Protein AF-A0A4R5YCQ0-F1 (afdb_monomer_lite)

Sequence (315 aa):
MIYREFEQLIPVLEEGGYHHRLVGESLRVQCPAHDGGDTSCSFMEYPDTKSDDDETILEPVCFSRHCEPAVIWAAIRQIARPKNPRRSTKAYDPKKAASGSGGYAGFDKASMKWERAAVYYFRTYDGKEFAPKVRLEPVDRKTGERVPGVRKMFVWDVKAADWPSRIPPLYRGHYLAGEIDYRPKALNLSDANFLVYLVEGEKDADRLASLDVYAVSPHTGSGSDLSAADVELLKKYVSDRGRVVIVPDLDAVGFEAALRWKASLEAAGVPVEMRASATGEEGSDVSDHLDAGFSLDDLIEVSDSVSPVPSPVSL

InterPro domains:
  IPR034154 Archaeal primase DnaG/twinkle-like, TOPRIM domain [cd01029] (196-260)

Secondary structure (DSSP, 8-state):
----SHHHHHHHHHHTT--EEEETTEEEEE-GGGTT-S-EEEEEEEE-TT-SS--EEEEEEETTT---HHHHHHHHHHHTSPPPTT-------HHHHTT-----TT--GGGEEEEEEEEEEEE-TTS-EEEEEEEEEEEETTT-PBPTTPPPEEEE-S-GGG--SS----EE---SSSS--SS-TT--TT-TTEEEEEES-HHHHHHHHTTT-EEEE-TTGGGSPPPHHHHHHHHHHHTTTEEEEEE--SSHHHHHHHHHHHHHHHHTT--EEEEE-TT--TT--HHHHHHTT--GGGPEE--SS--SSPPP---

Radius of gyration: 23.18 Å; chains: 1; bounding box: 55×69×47 Å

pLDDT: mean 74.82, std 18.83, range [28.19, 95.81]

Organism: Kocuria rosea (NCBI:txid1275)

Structure (mmCIF, N/CA/C/O backbone):
data_AF-A0A4R5YCQ0-F1
#
_entry.id   AF-A0A4R5YCQ0-F1
#
loop_
_atom_site.group_PDB
_atom_site.id
_atom_site.type_symbol
_atom_site.label_atom_id
_atom_site.label_alt_id
_atom_site.label_comp_id
_atom_site.label_asym_id
_atom_site.label_entity_id
_atom_site.label_seq_id
_atom_site.pdbx_PDB_ins_code
_atom_site.Cartn_x
_atom_site.Cartn_y
_atom_site.Cartn_z
_atom_site.occupancy
_atom_site.B_iso_or_equiv
_atom_site.auth_seq_id
_atom_site.auth_comp_id
_atom_site.auth_asym_id
_atom_site.auth_atom_id
_atom_site.pdbx_PDB_model_num
ATOM 1 N N . MET A 1 1 ? 14.367 22.354 8.231 1.00 53.94 1 MET A N 1
ATOM 2 C CA . MET A 1 1 ? 15.550 23.136 7.825 1.00 53.94 1 MET A CA 1
ATOM 3 C C . MET A 1 1 ? 15.128 24.037 6.675 1.00 53.94 1 MET A C 1
ATOM 5 O O . MET A 1 1 ? 14.473 23.537 5.761 1.00 53.94 1 MET A O 1
ATOM 9 N N . ILE A 1 2 ? 15.377 25.341 6.795 1.00 62.19 2 ILE A N 1
ATOM 10 C CA . ILE A 1 2 ? 15.104 26.353 5.766 1.00 62.19 2 ILE A CA 1
ATOM 11 C C . ILE A 1 2 ? 16.475 26.786 5.254 1.00 62.19 2 ILE A C 1
ATOM 13 O O . ILE A 1 2 ? 17.324 27.135 6.069 1.00 62.19 2 ILE A O 1
ATOM 17 N N . TYR A 1 3 ? 16.697 26.689 3.947 1.00 74.06 3 TYR A N 1
ATOM 18 C CA . TYR A 1 3 ? 17.926 27.149 3.304 1.00 74.06 3 TYR A CA 1
ATOM 19 C C . TYR A 1 3 ? 17.675 28.566 2.804 1.00 74.06 3 TYR A C 1
ATOM 21 O O . TYR A 1 3 ? 16.678 28.790 2.115 1.00 74.06 3 TYR A O 1
ATOM 29 N N . ARG A 1 4 ? 18.534 29.507 3.191 1.00 74.31 4 ARG A N 1
ATOM 30 C CA . ARG A 1 4 ? 18.351 30.936 2.886 1.00 74.31 4 ARG A CA 1
ATOM 31 C C . ARG A 1 4 ? 19.400 31.494 1.927 1.00 74.31 4 ARG A C 1
ATOM 33 O O . ARG A 1 4 ? 19.146 32.510 1.305 1.00 74.31 4 ARG A O 1
ATOM 40 N N . GLU A 1 5 ? 20.514 30.787 1.763 1.00 82.94 5 GLU A N 1
ATOM 41 C CA . GLU A 1 5 ? 21.638 31.175 0.903 1.00 82.94 5 GLU A CA 1
ATOM 42 C C . GLU A 1 5 ? 22.073 29.983 0.040 1.00 82.94 5 GLU A C 1
ATOM 44 O O . GLU A 1 5 ? 21.922 28.818 0.444 1.00 82.94 5 GLU A O 1
ATOM 49 N N . PHE A 1 6 ? 22.618 30.244 -1.153 1.00 84.44 6 PHE A N 1
ATOM 50 C CA . PHE A 1 6 ? 23.069 29.178 -2.055 1.00 84.44 6 PHE A CA 1
ATOM 51 C C . PHE A 1 6 ? 24.174 28.321 -1.424 1.00 84.44 6 PHE A C 1
ATOM 53 O O . PHE A 1 6 ? 24.184 27.105 -1.609 1.00 84.44 6 PHE A O 1
ATOM 60 N N . GLU A 1 7 ? 25.043 28.921 -0.615 1.00 84.38 7 GLU A N 1
ATOM 61 C CA . GLU A 1 7 ? 26.143 28.286 0.114 1.00 84.38 7 GLU A CA 1
ATOM 62 C C . GLU A 1 7 ? 25.658 27.185 1.065 1.00 84.38 7 GLU A C 1
ATOM 64 O O . GLU A 1 7 ? 26.368 26.209 1.304 1.00 84.38 7 GLU A O 1
ATOM 69 N N . GLN A 1 8 ? 24.434 27.308 1.582 1.00 85.12 8 GLN A N 1
ATOM 70 C CA . GLN A 1 8 ? 23.820 26.305 2.454 1.00 85.12 8 GLN A CA 1
ATOM 71 C C . GLN A 1 8 ? 23.194 25.159 1.650 1.00 85.12 8 GLN A C 1
ATOM 73 O O . GLN A 1 8 ? 23.113 24.027 2.129 1.00 85.12 8 GLN A O 1
ATOM 78 N N . LEU A 1 9 ? 22.722 25.454 0.436 1.00 86.56 9 LEU A N 1
ATOM 79 C CA . LEU A 1 9 ? 21.997 24.516 -0.416 1.00 86.56 9 LEU A CA 1
ATOM 80 C C . LEU A 1 9 ? 22.932 23.676 -1.300 1.00 86.56 9 LEU A C 1
ATOM 82 O O . LEU A 1 9 ? 22.681 22.488 -1.500 1.00 86.56 9 LEU A O 1
ATOM 86 N N . ILE A 1 10 ? 24.013 24.269 -1.812 1.00 89.81 10 ILE A N 1
ATOM 87 C CA . ILE A 1 10 ? 24.969 23.614 -2.717 1.00 89.81 10 ILE A CA 1
ATOM 88 C C . ILE A 1 10 ? 25.528 22.306 -2.129 1.00 89.81 10 ILE A C 1
ATOM 90 O O . ILE A 1 10 ? 25.411 21.289 -2.814 1.00 89.81 10 ILE A O 1
ATOM 94 N N . PRO A 1 11 ? 26.022 22.250 -0.873 1.00 89.19 11 PRO A N 1
ATOM 95 C CA . PRO A 1 11 ? 26.570 21.012 -0.313 1.00 89.19 11 PRO A CA 1
ATOM 96 C C . PRO A 1 11 ? 25.544 19.874 -0.253 1.00 89.19 11 PRO A C 1
ATOM 98 O O . PRO A 1 11 ? 25.880 18.713 -0.476 1.00 89.19 11 PRO A O 1
ATOM 101 N N . VAL A 1 12 ? 24.273 20.205 -0.001 1.00 87.56 12 VAL A N 1
ATOM 102 C CA . VAL A 1 12 ? 23.178 19.226 0.021 1.00 87.56 12 VAL A CA 1
ATOM 103 C C . VAL A 1 12 ? 22.922 18.690 -1.384 1.00 87.56 12 VAL A C 1
ATOM 105 O O . VAL A 1 12 ? 22.798 17.483 -1.572 1.00 87.56 12 VAL A O 1
ATOM 108 N N . LEU A 1 13 ? 22.871 19.566 -2.389 1.00 86.38 13 LEU A N 1
ATOM 109 C CA . LEU A 1 13 ? 22.683 19.161 -3.784 1.00 86.38 13 LEU A CA 1
ATOM 110 C C . LEU A 1 13 ? 23.846 18.290 -4.283 1.00 86.38 13 LEU A C 1
ATOM 112 O O . LEU A 1 13 ? 23.608 17.277 -4.942 1.00 86.38 13 LEU A O 1
ATOM 116 N N . GLU A 1 14 ? 25.083 18.638 -3.923 1.00 88.75 14 GLU A N 1
ATOM 117 C CA . GLU A 1 14 ? 26.280 17.850 -4.231 1.00 88.75 14 GLU A CA 1
ATOM 118 C C . GLU A 1 14 ? 26.249 16.468 -3.566 1.00 88.75 14 GLU A C 1
ATOM 120 O O . GLU A 1 14 ? 26.507 15.465 -4.233 1.00 88.75 14 GLU A O 1
ATOM 125 N N . GLU A 1 15 ? 25.860 16.379 -2.289 1.00 84.31 15 GLU A N 1
ATOM 126 C CA . GLU A 1 15 ? 25.690 15.099 -1.584 1.00 84.31 15 GLU A CA 1
ATOM 127 C C . GLU A 1 15 ? 24.603 14.216 -2.229 1.00 84.31 15 GLU A C 1
ATOM 129 O O . GLU A 1 15 ? 24.687 12.979 -2.216 1.00 84.31 15 GLU A O 1
ATOM 134 N N . GLY A 1 16 ? 23.581 14.848 -2.808 1.00 81.69 16 GLY A N 1
ATOM 135 C CA . GLY A 1 16 ? 22.533 14.188 -3.581 1.00 81.69 16 GLY A CA 1
ATOM 136 C C . GLY A 1 16 ? 22.947 13.781 -4.995 1.00 81.69 16 GLY A C 1
ATOM 137 O O . GLY A 1 16 ? 22.184 13.082 -5.654 1.00 81.69 16 GLY A O 1
ATOM 138 N N . GLY A 1 17 ? 24.131 14.188 -5.463 1.00 85.25 17 GLY A N 1
ATOM 139 C CA . GLY A 1 17 ? 24.611 13.917 -6.820 1.00 85.25 17 GLY A CA 1
ATOM 140 C C . GLY A 1 17 ? 23.967 14.788 -7.904 1.00 85.25 17 GLY A C 1
ATOM 141 O O . GLY A 1 17 ? 24.016 14.423 -9.076 1.00 85.25 17 GLY A O 1
ATOM 142 N N . TYR A 1 18 ? 23.366 15.923 -7.537 1.00 84.19 18 TYR A N 1
ATOM 143 C CA . TYR A 1 18 ? 22.692 16.818 -8.476 1.00 84.19 18 TYR A CA 1
ATOM 144 C C . TYR A 1 18 ? 23.675 17.790 -9.122 1.00 84.19 18 TYR A C 1
ATOM 146 O O . TYR A 1 18 ? 24.411 18.516 -8.445 1.00 84.19 18 TYR A O 1
ATOM 154 N N . HIS A 1 19 ? 23.644 17.866 -10.453 1.00 84.44 19 HIS A N 1
ATOM 155 C CA . HIS A 1 19 ? 24.411 18.876 -11.170 1.00 84.44 19 HIS A CA 1
ATOM 156 C C . HIS A 1 19 ? 23.798 20.257 -10.961 1.00 84.44 19 HIS A C 1
ATOM 158 O O . HIS A 1 19 ? 22.619 20.474 -11.255 1.00 84.44 19 HIS A O 1
ATOM 164 N N . HIS A 1 20 ? 24.624 21.199 -10.513 1.00 89.81 20 HIS A N 1
ATOM 165 C CA . HIS A 1 20 ? 24.251 22.591 -10.324 1.00 89.81 20 HIS A CA 1
ATOM 166 C C . HIS A 1 20 ? 25.234 23.530 -11.033 1.00 89.81 20 HIS A C 1
ATOM 168 O O . HIS A 1 20 ? 26.367 23.167 -11.353 1.00 89.81 20 HIS A O 1
ATOM 174 N N . ARG A 1 21 ? 24.782 24.751 -11.310 1.00 89.94 21 ARG A N 1
ATOM 175 C CA . ARG A 1 21 ? 25.584 25.827 -11.885 1.00 89.94 21 ARG A CA 1
ATOM 176 C C . ARG A 1 21 ? 25.002 27.174 -11.476 1.00 89.94 21 ARG A C 1
ATOM 178 O O . ARG A 1 21 ? 23.823 27.430 -11.708 1.00 89.94 21 ARG A O 1
ATOM 185 N N . LEU A 1 22 ? 25.842 28.060 -10.955 1.00 87.38 22 LEU A N 1
ATOM 186 C CA . LEU A 1 22 ? 25.477 29.464 -10.772 1.00 87.38 22 LEU A CA 1
ATOM 187 C C . LEU A 1 22 ? 25.435 30.172 -12.133 1.00 87.38 22 LEU A C 1
ATOM 189 O O . LEU A 1 22 ? 26.377 30.087 -12.929 1.00 87.38 22 LEU A O 1
ATOM 193 N N . VAL A 1 23 ? 24.317 30.836 -12.421 1.00 82.56 23 VAL A N 1
ATOM 194 C CA . VAL A 1 23 ? 24.093 31.621 -13.639 1.00 82.56 23 VAL A CA 1
ATOM 195 C C . VAL A 1 23 ? 23.477 32.957 -13.230 1.00 82.56 23 VAL A C 1
ATOM 197 O O . VAL A 1 23 ? 22.282 33.033 -12.946 1.00 82.56 23 VAL A O 1
ATOM 200 N N . GLY A 1 24 ? 24.298 34.010 -13.204 1.00 83.94 24 GLY A N 1
ATOM 201 C CA . GLY A 1 24 ? 23.893 35.305 -12.650 1.00 83.94 24 GLY A CA 1
ATOM 202 C C . GLY A 1 24 ? 23.561 35.181 -11.161 1.00 83.94 24 GLY A C 1
ATOM 203 O O . GLY A 1 24 ? 24.303 34.537 -10.428 1.00 83.94 24 GLY A O 1
ATOM 204 N N . GLU A 1 25 ? 22.421 35.734 -10.753 1.00 81.75 25 GLU A N 1
ATOM 205 C CA . GLU A 1 25 ? 21.885 35.698 -9.377 1.00 81.75 25 GLU A CA 1
ATOM 206 C C . GLU A 1 25 ? 21.018 34.452 -9.108 1.00 81.75 25 GLU A C 1
ATOM 208 O O . GLU A 1 25 ? 20.158 34.438 -8.233 1.00 81.75 25 GLU A O 1
ATOM 213 N N . SER A 1 26 ? 21.185 33.397 -9.910 1.00 81.94 26 SER A N 1
ATOM 214 C CA . SER A 1 26 ? 20.352 32.200 -9.826 1.00 81.94 26 SER A CA 1
ATOM 215 C C . SER A 1 26 ? 21.184 30.923 -9.808 1.00 81.94 26 SER A C 1
ATOM 217 O O . SER A 1 26 ? 22.156 30.777 -10.558 1.00 81.94 26 SER A O 1
ATOM 219 N N . LEU A 1 27 ? 20.779 29.966 -8.976 1.00 89.38 27 LEU A N 1
ATOM 220 C CA . LEU A 1 27 ? 21.374 28.635 -8.927 1.00 89.38 27 LEU A CA 1
ATOM 221 C C . LEU A 1 27 ? 20.540 27.679 -9.779 1.00 89.38 27 LEU A C 1
ATOM 223 O O . LEU A 1 27 ? 19.451 27.259 -9.388 1.00 89.38 27 LEU A O 1
ATOM 227 N N . ARG A 1 28 ? 21.061 27.313 -10.951 1.00 89.44 28 ARG A N 1
ATOM 228 C CA . ARG A 1 28 ? 20.451 26.313 -11.834 1.00 89.44 28 ARG A CA 1
ATOM 229 C C . ARG A 1 28 ? 20.839 24.927 -11.354 1.00 89.44 28 ARG A C 1
ATOM 231 O O . ARG A 1 28 ? 22.018 24.667 -11.145 1.00 89.44 28 ARG A O 1
ATOM 238 N N . VAL A 1 29 ? 19.877 24.024 -11.244 1.00 88.00 29 VAL A N 1
ATOM 239 C CA . VAL A 1 29 ? 20.111 22.634 -10.845 1.00 88.00 29 VAL A CA 1
ATOM 240 C C . VAL A 1 29 ? 19.170 21.698 -11.594 1.00 88.00 29 VAL A C 1
ATOM 242 O O . VAL A 1 29 ? 18.096 22.103 -12.047 1.00 88.00 29 VAL A O 1
ATOM 245 N N . GLN A 1 30 ? 19.551 20.432 -11.730 1.00 87.94 30 GLN A N 1
ATOM 246 C CA . GLN A 1 30 ? 18.587 19.389 -12.072 1.00 87.94 30 GLN A CA 1
ATOM 247 C C . GLN A 1 30 ? 17.530 19.310 -10.971 1.00 87.94 30 GLN A C 1
ATOM 249 O O . GLN A 1 30 ? 17.871 19.239 -9.793 1.00 87.94 30 GLN A O 1
ATOM 254 N N . CYS A 1 31 ? 16.248 19.385 -11.320 1.00 84.69 31 CYS A N 1
ATOM 255 C CA . CYS A 1 31 ? 15.234 19.556 -10.289 1.00 84.69 31 CYS A CA 1
ATOM 256 C C . CYS A 1 31 ? 15.131 18.294 -9.395 1.00 84.69 31 CYS A C 1
ATOM 258 O O . CYS A 1 31 ? 14.894 17.194 -9.906 1.00 84.69 31 CYS A O 1
ATOM 260 N N . PRO A 1 32 ? 15.310 18.436 -8.061 1.00 86.75 32 PRO A N 1
ATOM 261 C CA . PRO A 1 32 ? 15.318 17.297 -7.137 1.00 86.75 32 PRO A CA 1
ATOM 262 C C . PRO A 1 32 ? 13.999 16.533 -7.025 1.00 86.75 32 PRO A C 1
ATOM 264 O O . PRO A 1 32 ? 13.990 15.391 -6.590 1.00 86.75 32 PRO A O 1
ATOM 267 N N . ALA A 1 33 ? 12.881 17.134 -7.440 1.00 81.56 33 ALA A N 1
ATOM 268 C CA . ALA A 1 33 ? 11.553 16.524 -7.353 1.00 81.56 33 ALA A CA 1
ATOM 269 C C . ALA A 1 33 ? 11.327 15.341 -8.319 1.00 81.56 33 ALA A C 1
ATOM 271 O O . ALA A 1 33 ? 10.263 14.729 -8.297 1.00 81.56 33 ALA A O 1
ATOM 272 N N . HIS A 1 34 ? 12.279 15.046 -9.202 1.00 77.69 34 HIS A N 1
ATOM 273 C CA . HIS A 1 34 ? 12.184 13.957 -10.178 1.00 77.69 34 HIS A CA 1
ATOM 274 C C . HIS A 1 34 ? 13.576 13.377 -10.469 1.00 77.69 34 HIS A C 1
ATOM 276 O O . HIS A 1 34 ? 14.003 13.275 -11.622 1.00 77.69 34 HIS A O 1
ATOM 282 N N . ASP A 1 35 ? 14.297 13.070 -9.386 1.00 65.81 35 ASP A N 1
ATOM 283 C CA . ASP A 1 35 ? 15.542 12.289 -9.351 1.00 65.81 35 ASP A CA 1
ATOM 284 C C . ASP A 1 35 ? 16.683 12.805 -10.245 1.00 65.81 35 ASP A C 1
ATOM 286 O O . ASP A 1 35 ? 17.578 12.056 -10.631 1.00 65.81 35 ASP A O 1
ATOM 290 N N . GLY A 1 36 ? 16.668 14.094 -10.598 1.00 60.88 36 GLY A N 1
ATOM 291 C CA . GLY A 1 36 ? 17.791 14.732 -11.285 1.00 60.88 36 GLY A CA 1
ATOM 292 C C . GLY A 1 36 ? 17.946 14.369 -12.768 1.00 60.88 36 GLY A C 1
ATOM 293 O O . GLY A 1 36 ? 19.052 14.447 -13.292 1.00 60.88 36 GLY A O 1
ATOM 294 N N . GLY A 1 37 ? 16.868 13.980 -13.463 1.00 64.56 37 GLY A N 1
ATOM 295 C CA . GLY A 1 37 ? 16.881 13.746 -14.920 1.00 64.56 37 GLY A CA 1
ATOM 296 C C . GLY A 1 37 ? 17.152 15.004 -15.779 1.00 64.56 37 GLY A C 1
ATOM 297 O O . GLY A 1 37 ? 17.679 16.005 -15.299 1.00 64.56 37 GLY A O 1
ATOM 298 N N . ASP A 1 38 ? 16.727 15.012 -17.052 1.00 58.38 38 ASP A N 1
ATOM 299 C CA . ASP A 1 38 ? 16.966 16.099 -18.047 1.00 58.38 38 ASP A CA 1
ATOM 300 C C . ASP A 1 38 ? 16.190 17.409 -17.785 1.00 58.38 38 ASP A C 1
ATOM 302 O O . ASP A 1 38 ? 15.802 18.155 -18.683 1.00 58.38 38 ASP A O 1
ATOM 306 N N . THR A 1 39 ? 15.869 17.677 -16.532 1.00 69.88 39 THR A N 1
ATOM 307 C CA . THR A 1 39 ? 14.786 18.564 -16.126 1.00 69.88 39 THR A CA 1
ATOM 308 C C . THR A 1 39 ? 15.339 19.600 -15.162 1.00 69.88 39 THR A C 1
ATOM 310 O O . THR A 1 39 ? 16.017 19.268 -14.193 1.00 69.88 39 THR A O 1
ATOM 313 N N . SER A 1 40 ? 15.100 20.877 -15.458 1.00 82.12 40 SER A N 1
ATOM 314 C CA . SER A 1 40 ? 15.811 21.994 -14.829 1.00 82.12 40 SER A CA 1
ATOM 315 C C . SER A 1 40 ? 14.943 22.750 -13.824 1.00 82.12 40 SER A C 1
ATOM 317 O O . SER A 1 40 ? 13.766 23.032 -14.066 1.00 82.12 40 SER A O 1
ATOM 319 N N . CYS A 1 41 ? 15.552 23.097 -12.695 1.00 86.44 41 CYS A N 1
ATOM 320 C CA . CYS A 1 41 ? 15.052 24.040 -11.702 1.00 86.44 41 CYS A CA 1
ATOM 321 C C . CYS A 1 41 ? 16.061 25.173 -11.539 1.00 86.44 41 CYS A C 1
ATOM 323 O O . CYS A 1 41 ? 17.259 24.997 -11.763 1.00 86.44 41 CYS A O 1
ATOM 325 N N . SER A 1 42 ? 15.572 26.343 -11.152 1.00 88.81 42 SER A N 1
ATOM 326 C CA . SER A 1 42 ? 16.411 27.429 -10.668 1.00 88.81 42 SER A CA 1
ATOM 327 C C . SER A 1 42 ? 15.968 27.827 -9.277 1.00 88.81 42 SER A C 1
ATOM 329 O O . SER A 1 42 ? 14.772 27.906 -9.026 1.00 88.81 42 SER A O 1
ATOM 331 N N . PHE A 1 43 ? 16.925 28.104 -8.407 1.00 88.25 43 PHE A N 1
ATOM 332 C CA . PHE A 1 43 ? 16.691 28.798 -7.151 1.00 88.25 43 PHE A CA 1
ATOM 333 C C . PHE A 1 43 ? 17.037 30.265 -7.364 1.00 88.25 43 PHE A C 1
ATOM 335 O O . PHE A 1 43 ? 18.056 30.571 -7.993 1.00 88.25 43 PHE A O 1
ATOM 342 N N . MET A 1 44 ? 16.168 31.148 -6.893 1.00 83.88 44 MET A N 1
ATOM 343 C CA . MET A 1 44 ? 16.375 32.593 -6.905 1.00 83.88 44 MET A CA 1
ATOM 344 C C . MET A 1 44 ? 16.126 33.134 -5.504 1.00 83.88 44 MET A C 1
ATOM 346 O O . MET A 1 44 ? 15.281 32.609 -4.777 1.00 83.88 44 MET A O 1
ATOM 350 N N . GLU A 1 45 ? 16.885 34.157 -5.139 1.00 82.44 45 GLU A N 1
ATOM 351 C CA . GLU A 1 45 ? 16.692 34.895 -3.899 1.00 82.44 45 GLU A CA 1
ATOM 352 C C . GLU A 1 45 ? 15.566 35.911 -4.090 1.00 82.44 45 GLU A C 1
ATOM 354 O O . GLU A 1 45 ? 15.561 36.684 -5.049 1.00 82.44 45 GLU A O 1
ATOM 359 N N . TYR A 1 46 ? 14.599 35.895 -3.180 1.00 75.88 46 TYR A N 1
ATOM 360 C CA . TYR A 1 46 ? 13.505 36.855 -3.132 1.00 75.88 46 TYR A CA 1
ATOM 361 C C . TYR A 1 46 ? 13.447 37.502 -1.754 1.00 75.88 46 TYR A C 1
ATOM 363 O O . TYR A 1 46 ? 13.670 36.807 -0.762 1.00 75.88 46 TYR A O 1
ATOM 371 N N . PRO A 1 47 ? 13.113 38.799 -1.662 1.00 72.62 47 PRO A N 1
ATOM 372 C CA . PRO A 1 47 ? 12.829 39.413 -0.376 1.00 72.62 47 PRO A CA 1
ATOM 373 C C . PRO A 1 47 ? 11.629 38.712 0.264 1.00 72.62 47 PRO A C 1
ATOM 375 O O . PRO A 1 47 ? 10.584 38.522 -0.372 1.00 72.62 47 PRO A O 1
ATOM 378 N N . ASP A 1 48 ? 11.781 38.309 1.519 1.00 74.81 48 ASP A N 1
ATOM 379 C CA . ASP A 1 48 ? 10.733 37.680 2.304 1.00 74.81 48 ASP A CA 1
ATOM 380 C C . ASP A 1 48 ? 9.707 38.737 2.704 1.00 74.81 48 ASP A C 1
ATOM 382 O O . ASP A 1 48 ? 9.760 39.364 3.753 1.00 74.81 48 ASP A O 1
ATOM 386 N N . THR A 1 49 ? 8.722 38.934 1.833 1.00 69.62 49 THR A N 1
ATOM 387 C CA . THR A 1 49 ? 7.618 39.885 2.051 1.00 69.62 49 THR A CA 1
ATOM 388 C C . THR A 1 49 ? 6.744 39.575 3.276 1.00 69.62 49 THR A C 1
ATOM 390 O O . THR A 1 49 ? 5.778 40.298 3.529 1.00 69.62 49 THR A O 1
ATOM 393 N N . LYS A 1 50 ? 7.023 38.483 4.002 1.00 66.31 50 LYS A N 1
ATOM 394 C CA . LYS A 1 50 ? 6.293 38.056 5.200 1.00 66.31 50 LYS A CA 1
ATOM 395 C C . LYS A 1 50 ? 7.094 38.228 6.490 1.00 66.31 50 LYS A C 1
ATOM 397 O O . LYS A 1 50 ? 6.505 38.017 7.552 1.00 66.31 50 LYS A O 1
ATOM 402 N N . SER A 1 51 ? 8.375 38.591 6.425 1.00 66.88 51 SER A N 1
ATOM 403 C CA . SER A 1 51 ? 9.152 38.996 7.597 1.00 66.88 51 SER A CA 1
ATOM 404 C C . SER A 1 51 ? 9.255 40.519 7.673 1.00 66.88 51 SER A C 1
ATOM 406 O O . SER A 1 51 ? 9.360 41.198 6.656 1.00 66.88 51 SER A O 1
ATOM 408 N N . ASP A 1 52 ? 9.213 41.056 8.894 1.00 61.72 52 ASP A N 1
ATOM 409 C CA . ASP A 1 52 ? 9.449 42.488 9.152 1.00 61.72 52 ASP A CA 1
ATOM 410 C C . ASP A 1 52 ? 10.942 42.855 9.058 1.00 61.72 52 ASP A C 1
ATOM 412 O O . ASP A 1 52 ? 11.304 44.028 8.971 1.00 61.72 52 ASP A O 1
ATOM 416 N N . ASP A 1 53 ? 11.802 41.841 9.066 1.00 58.38 53 ASP A N 1
ATOM 417 C CA . ASP A 1 53 ? 13.231 41.941 8.816 1.00 58.38 53 ASP A CA 1
ATOM 418 C C . ASP A 1 53 ? 13.455 41.755 7.303 1.00 58.38 53 ASP A C 1
ATOM 420 O O . ASP A 1 53 ? 12.829 40.867 6.724 1.00 58.38 53 ASP A O 1
ATOM 424 N N . ASP A 1 54 ? 14.305 42.573 6.662 1.00 59.72 54 ASP A N 1
ATOM 425 C CA . ASP A 1 54 ? 14.681 42.520 5.227 1.00 59.72 54 ASP A CA 1
ATOM 426 C C . ASP A 1 54 ? 15.429 41.206 4.858 1.00 59.72 54 ASP A C 1
ATOM 428 O O . ASP A 1 54 ? 16.522 41.210 4.288 1.00 59.72 54 ASP A O 1
ATOM 432 N N . GLU A 1 55 ? 14.883 40.051 5.236 1.00 71.88 55 GLU A N 1
ATOM 433 C CA . GLU A 1 55 ? 15.440 38.732 4.984 1.00 71.88 55 GLU A CA 1
ATOM 434 C C . GLU A 1 55 ? 15.160 38.294 3.546 1.00 71.88 55 GLU A C 1
ATOM 436 O O . GLU A 1 55 ? 14.120 38.587 2.960 1.00 71.88 55 GLU A O 1
ATOM 441 N N . THR A 1 56 ? 16.085 37.530 2.977 1.00 71.12 56 THR A N 1
ATOM 442 C CA . THR A 1 56 ? 15.916 36.850 1.693 1.00 71.12 56 THR A CA 1
ATOM 443 C C . THR A 1 56 ? 15.527 35.387 1.909 1.00 71.12 56 THR A C 1
ATOM 445 O O . THR A 1 56 ? 16.008 34.700 2.819 1.00 71.12 56 THR A O 1
ATOM 448 N N . ILE A 1 57 ? 14.644 34.886 1.046 1.00 78.94 57 ILE A N 1
ATOM 449 C CA . ILE A 1 57 ? 14.296 33.470 0.929 1.00 78.94 57 ILE A CA 1
ATOM 450 C C . ILE A 1 57 ? 14.706 32.941 -0.437 1.00 78.94 57 ILE A C 1
ATOM 452 O O . ILE A 1 57 ? 14.623 33.631 -1.451 1.00 78.94 57 ILE A O 1
ATOM 456 N N . LEU A 1 58 ? 15.104 31.673 -0.467 1.00 84.69 58 LEU A N 1
ATOM 457 C CA . LEU A 1 58 ? 15.294 30.950 -1.712 1.00 84.69 58 LEU A CA 1
ATOM 458 C C . LEU A 1 58 ? 13.962 30.364 -2.174 1.00 84.69 58 LEU A C 1
ATOM 460 O O . LEU A 1 58 ? 13.338 29.580 -1.456 1.00 84.69 58 LEU A O 1
ATOM 464 N N . GLU A 1 59 ? 13.553 30.676 -3.401 1.00 82.88 59 GLU A N 1
ATOM 465 C CA . GLU A 1 59 ? 12.414 30.020 -4.043 1.00 82.88 59 GLU A CA 1
ATOM 466 C C . GLU A 1 59 ? 12.858 29.191 -5.254 1.00 82.88 59 GLU A C 1
ATOM 468 O O . GLU A 1 59 ? 13.504 29.713 -6.171 1.00 82.88 59 GLU A O 1
ATOM 473 N N . PRO A 1 60 ? 12.518 27.888 -5.287 1.00 89.62 60 PRO A N 1
ATOM 474 C CA . PRO A 1 60 ? 12.729 27.057 -6.454 1.00 89.62 60 PRO A CA 1
ATOM 475 C C . PRO A 1 60 ? 11.630 27.247 -7.495 1.00 89.62 60 PRO A C 1
ATOM 477 O O . PRO A 1 60 ? 10.439 27.180 -7.195 1.00 89.62 60 PRO A O 1
ATOM 480 N N . VAL A 1 61 ? 12.042 27.339 -8.754 1.00 85.94 61 VAL A N 1
ATOM 481 C CA . VAL A 1 61 ? 11.163 27.344 -9.923 1.00 85.94 61 VAL A CA 1
ATOM 482 C C . VAL A 1 61 ? 11.568 26.203 -10.847 1.00 85.94 61 VAL A C 1
ATOM 484 O O . VAL A 1 61 ? 12.670 26.194 -11.399 1.00 85.94 61 VAL A O 1
ATOM 487 N N . CYS A 1 62 ? 10.671 25.234 -11.039 1.00 87.06 62 CYS A N 1
ATOM 488 C CA . CYS A 1 62 ? 10.858 24.152 -12.004 1.00 87.06 62 CYS A CA 1
ATOM 489 C C . CYS A 1 62 ? 10.354 24.575 -13.390 1.00 87.06 62 CYS A C 1
ATOM 491 O O . CYS A 1 62 ? 9.166 24.838 -13.579 1.00 87.06 62 CYS A O 1
ATOM 493 N N . PHE A 1 63 ? 11.252 24.589 -14.377 1.00 80.62 63 PHE A N 1
ATOM 494 C CA . PHE A 1 63 ? 10.940 25.000 -15.753 1.00 80.62 63 PHE A CA 1
ATOM 495 C C . PHE A 1 63 ? 10.489 23.845 -16.642 1.00 80.62 63 PHE A C 1
ATOM 497 O O . PHE A 1 63 ? 10.006 24.073 -17.746 1.00 80.62 63 PHE A O 1
ATOM 504 N N . SER A 1 64 ? 10.678 22.603 -16.195 1.00 74.00 64 SER A N 1
ATOM 505 C CA . SER A 1 64 ? 10.401 21.430 -17.024 1.00 74.00 64 SER A CA 1
ATOM 506 C C . SER A 1 64 ? 9.030 20.822 -16.771 1.00 74.00 64 SER A C 1
ATOM 508 O O . SER A 1 64 ? 8.346 20.445 -17.715 1.00 74.00 64 SER A O 1
ATOM 510 N N . ARG A 1 65 ? 8.640 20.684 -15.501 1.00 69.88 65 ARG A N 1
ATOM 511 C CA . ARG A 1 65 ? 7.389 20.016 -15.107 1.00 69.88 65 ARG A CA 1
ATOM 512 C C . ARG A 1 65 ? 6.521 20.854 -14.173 1.00 69.88 65 ARG A C 1
ATOM 514 O O . ARG A 1 65 ? 5.543 20.338 -13.652 1.00 69.88 65 ARG A O 1
ATOM 521 N N . HIS A 1 66 ? 6.885 22.123 -13.964 1.00 79.31 66 HIS A N 1
ATOM 522 C CA . HIS A 1 66 ? 6.157 23.064 -13.108 1.00 79.31 66 HIS A CA 1
ATOM 523 C C . HIS A 1 66 ? 5.859 22.508 -11.707 1.00 79.31 66 HIS A C 1
ATOM 525 O O . HIS A 1 66 ? 4.780 22.721 -11.162 1.00 79.31 66 HIS A O 1
ATOM 531 N N . CYS A 1 67 ? 6.811 21.767 -11.132 1.00 78.06 67 CYS A N 1
ATOM 532 C CA . CYS A 1 67 ? 6.689 21.254 -9.773 1.00 78.06 67 CYS A CA 1
ATOM 533 C C . CYS A 1 67 ? 6.449 22.404 -8.793 1.00 78.06 67 CYS A C 1
ATOM 535 O O . CYS A 1 67 ? 7.126 23.432 -8.865 1.00 78.06 67 CYS A O 1
ATOM 537 N N . GLU A 1 68 ? 5.522 22.201 -7.859 1.00 82.56 68 GLU A N 1
ATOM 538 C CA . GLU A 1 68 ? 5.282 23.170 -6.798 1.00 82.56 68 GLU A CA 1
ATOM 539 C C . GLU A 1 68 ? 6.539 23.334 -5.924 1.00 82.56 68 GLU A C 1
ATOM 541 O O . GLU A 1 68 ? 7.197 22.332 -5.606 1.00 82.56 68 GLU A O 1
ATOM 546 N N . PRO A 1 69 ? 6.860 24.560 -5.468 1.00 82.12 69 PRO A N 1
ATOM 547 C CA . PRO A 1 69 ? 8.041 24.811 -4.644 1.00 82.12 69 PRO A CA 1
ATOM 548 C C . PRO A 1 69 ? 8.135 23.914 -3.402 1.00 82.12 69 PRO A C 1
ATOM 550 O O . PRO A 1 69 ? 9.219 23.464 -3.030 1.00 82.12 69 PRO A O 1
ATOM 553 N N . ALA A 1 70 ? 6.991 23.588 -2.791 1.00 79.75 70 ALA A N 1
ATOM 554 C CA . ALA A 1 70 ? 6.915 22.708 -1.627 1.00 79.75 70 ALA A CA 1
ATOM 555 C C . ALA A 1 70 ? 7.437 21.288 -1.913 1.00 79.75 70 ALA A C 1
ATOM 557 O O . ALA A 1 70 ? 8.126 20.708 -1.073 1.00 79.75 70 ALA A O 1
ATOM 558 N N . VAL A 1 71 ? 7.163 20.749 -3.105 1.00 77.94 71 VAL A N 1
ATOM 559 C CA . VAL A 1 71 ? 7.614 19.412 -3.529 1.00 77.94 71 VAL A CA 1
ATOM 560 C C . VAL A 1 71 ? 9.127 19.403 -3.748 1.00 77.94 71 VAL A C 1
ATOM 562 O O . VAL A 1 71 ? 9.819 18.484 -3.312 1.00 77.94 71 VAL A O 1
ATOM 565 N N . ILE A 1 72 ? 9.661 20.465 -4.355 1.00 84.25 72 ILE A N 1
ATOM 566 C CA . ILE A 1 72 ? 11.102 20.621 -4.591 1.00 84.25 72 ILE A CA 1
ATOM 567 C C . ILE A 1 72 ? 11.855 20.706 -3.256 1.00 84.25 72 ILE A C 1
ATOM 569 O O . ILE A 1 72 ? 12.865 20.027 -3.059 1.00 84.25 72 ILE A O 1
ATOM 573 N N . TRP A 1 73 ? 11.327 21.474 -2.300 1.00 88.81 73 TRP A N 1
ATOM 574 C CA . TRP A 1 73 ? 11.894 21.557 -0.956 1.00 88.81 73 TRP A CA 1
ATOM 575 C C . TRP A 1 73 ? 11.790 20.249 -0.170 1.00 88.81 73 TRP A C 1
ATOM 577 O O . TRP A 1 73 ? 12.706 19.922 0.588 1.00 88.81 73 TRP A O 1
ATOM 587 N N . ALA A 1 74 ? 10.708 19.486 -0.338 1.00 81.69 74 ALA A N 1
ATOM 588 C CA . ALA A 1 74 ? 10.572 18.172 0.283 1.00 81.69 74 ALA A CA 1
ATOM 589 C C . ALA A 1 74 ? 11.662 17.206 -0.207 1.00 81.69 74 ALA A C 1
ATOM 591 O O . ALA A 1 74 ? 12.304 16.556 0.619 1.00 81.69 74 ALA A O 1
ATOM 592 N N . ALA A 1 75 ? 11.940 17.188 -1.514 1.00 83.06 75 ALA A N 1
ATOM 593 C CA . ALA A 1 75 ? 13.009 16.378 -2.093 1.00 83.06 75 ALA A CA 1
ATOM 594 C C . ALA A 1 75 ? 14.398 16.775 -1.559 1.00 83.06 75 ALA A C 1
ATOM 596 O O . ALA A 1 75 ? 15.162 15.917 -1.125 1.00 83.06 75 ALA A O 1
ATOM 597 N N . ILE A 1 76 ? 14.702 18.076 -1.468 1.00 87.12 76 ILE A N 1
ATOM 598 C CA . ILE A 1 76 ? 15.974 18.553 -0.887 1.00 87.12 76 ILE A CA 1
ATOM 599 C C . ILE A 1 76 ? 16.147 18.088 0.562 1.00 87.12 76 ILE A C 1
ATOM 601 O O . ILE A 1 76 ? 17.225 17.646 0.961 1.00 87.12 76 ILE A O 1
ATOM 605 N N . ARG A 1 77 ? 15.078 18.132 1.363 1.00 87.81 77 ARG A N 1
ATOM 606 C CA . ARG A 1 77 ? 15.126 17.674 2.761 1.00 87.81 77 ARG A CA 1
ATOM 607 C C . ARG A 1 77 ? 15.390 16.177 2.882 1.00 87.81 77 ARG A C 1
ATOM 609 O O . ARG A 1 77 ? 15.975 15.764 3.878 1.00 87.81 77 ARG A O 1
ATOM 616 N N . GLN A 1 78 ? 14.963 15.372 1.910 1.00 81.88 78 GLN A N 1
ATOM 617 C CA . GLN A 1 78 ? 15.279 13.944 1.891 1.00 81.88 78 GLN A CA 1
ATOM 618 C C . GLN A 1 78 ? 16.769 13.700 1.635 1.00 81.88 78 GLN A C 1
ATOM 620 O O . GLN A 1 78 ? 17.333 12.791 2.238 1.00 81.88 78 GLN A O 1
ATOM 625 N N . ILE A 1 79 ? 17.417 14.538 0.819 1.00 83.69 79 ILE A N 1
ATOM 626 C CA . ILE A 1 79 ? 18.863 14.462 0.572 1.00 83.69 79 ILE A CA 1
ATOM 627 C C . ILE A 1 79 ? 19.651 14.783 1.847 1.00 83.69 79 ILE A C 1
ATOM 629 O O . ILE A 1 79 ? 20.568 14.049 2.197 1.00 83.69 79 ILE A O 1
ATOM 633 N N . ALA A 1 80 ? 19.247 15.830 2.574 1.00 78.88 80 ALA A N 1
ATOM 634 C CA . ALA A 1 80 ? 19.919 16.293 3.792 1.00 78.88 80 ALA A CA 1
ATOM 635 C C . ALA A 1 80 ? 19.723 15.386 5.025 1.00 78.88 80 ALA A C 1
ATOM 637 O O . ALA A 1 80 ? 20.221 15.700 6.110 1.00 78.88 80 ALA A O 1
ATOM 638 N N . ARG A 1 81 ? 18.958 14.289 4.917 1.00 73.69 81 ARG A N 1
ATOM 639 C CA . ARG A 1 81 ? 18.769 13.356 6.036 1.00 73.69 81 ARG A CA 1
ATOM 640 C C . ARG A 1 81 ? 20.045 12.531 6.251 1.00 73.69 81 ARG A C 1
ATOM 642 O O . ARG A 1 81 ? 20.541 11.939 5.294 1.00 73.69 81 ARG A O 1
ATOM 649 N N . PRO A 1 82 ? 20.549 12.414 7.496 1.00 50.16 82 PRO A N 1
ATOM 650 C CA . PRO A 1 82 ? 21.757 11.649 7.779 1.00 50.16 82 PRO A CA 1
ATOM 651 C C . PRO A 1 82 ? 21.579 10.191 7.344 1.00 50.16 82 PRO A C 1
ATOM 653 O O . PRO A 1 82 ? 20.713 9.471 7.846 1.00 50.16 82 PRO A O 1
ATOM 656 N N . LYS A 1 83 ? 22.404 9.757 6.387 1.00 48.00 83 LYS A N 1
ATOM 657 C CA . LYS A 1 83 ? 22.407 8.379 5.889 1.00 48.00 83 LYS A CA 1
ATOM 658 C C . LYS A 1 83 ? 22.950 7.464 6.991 1.00 48.00 83 LYS A C 1
ATOM 660 O O . LYS A 1 83 ? 24.080 7.619 7.445 1.00 48.00 83 LYS A O 1
ATOM 665 N N . ASN A 1 84 ? 22.135 6.508 7.433 1.00 36.25 84 ASN A N 1
ATOM 666 C CA . ASN A 1 84 ? 22.508 5.500 8.428 1.00 36.25 84 ASN A CA 1
ATOM 667 C C . ASN A 1 84 ? 23.774 4.738 7.949 1.00 36.25 84 ASN A C 1
ATOM 669 O O . ASN A 1 84 ? 23.762 4.220 6.827 1.00 36.25 84 ASN A O 1
ATOM 673 N N . PRO A 1 85 ? 24.868 4.649 8.736 1.00 34.59 85 PRO A N 1
ATOM 674 C CA . PRO A 1 85 ? 26.201 4.244 8.255 1.00 34.59 85 PRO A CA 1
ATOM 675 C C . PRO A 1 85 ? 26.365 2.773 7.815 1.00 34.59 85 PRO A C 1
ATOM 677 O O . PRO A 1 85 ? 27.488 2.310 7.634 1.00 34.59 85 PRO A O 1
ATOM 680 N N . ARG A 1 86 ? 25.288 2.007 7.603 1.00 35.41 86 ARG A N 1
ATOM 681 C CA . ARG A 1 86 ? 25.365 0.586 7.207 1.00 35.41 86 ARG A CA 1
ATOM 682 C C . ARG A 1 86 ? 25.251 0.304 5.709 1.00 35.41 86 ARG A C 1
ATOM 684 O O . ARG A 1 86 ? 25.264 -0.860 5.320 1.00 35.41 86 ARG A O 1
ATOM 691 N N . ARG A 1 87 ? 25.200 1.318 4.843 1.00 34.62 87 ARG A N 1
ATOM 692 C CA . ARG A 1 87 ? 25.196 1.102 3.386 1.00 34.62 87 ARG A CA 1
ATOM 693 C C . ARG A 1 87 ? 26.557 1.467 2.802 1.00 34.62 87 ARG A C 1
ATOM 695 O O . ARG A 1 87 ? 26.834 2.636 2.560 1.00 34.62 87 ARG A O 1
ATOM 702 N N . SER A 1 88 ? 27.417 0.470 2.576 1.00 33.06 88 SER A N 1
ATOM 703 C CA . SER A 1 88 ? 28.654 0.678 1.819 1.00 33.06 88 SER A CA 1
ATOM 704 C C . SER A 1 88 ? 28.300 1.183 0.419 1.00 33.06 88 SER A C 1
ATOM 706 O O . SER A 1 88 ? 27.731 0.449 -0.395 1.00 33.06 88 SER A O 1
ATOM 708 N N . THR A 1 89 ? 28.620 2.437 0.134 1.00 34.09 89 THR A N 1
ATOM 709 C CA . THR A 1 89 ? 28.475 3.044 -1.183 1.00 34.09 89 THR A CA 1
ATOM 710 C C . THR A 1 89 ? 29.626 2.574 -2.067 1.00 34.09 89 THR A C 1
ATOM 712 O O . THR A 1 89 ? 30.703 3.163 -2.105 1.00 34.09 89 THR A O 1
ATOM 715 N N . LYS A 1 90 ? 29.411 1.502 -2.837 1.00 33.75 90 LYS A N 1
ATOM 716 C CA . LYS A 1 90 ? 30.164 1.379 -4.091 1.00 33.75 90 LYS A CA 1
ATOM 717 C C . LYS A 1 90 ? 29.682 2.511 -4.993 1.00 33.75 90 LYS A C 1
ATOM 719 O O . LYS A 1 90 ? 28.513 2.536 -5.368 1.00 33.75 90 LYS A O 1
ATOM 724 N N . ALA A 1 91 ? 30.577 3.457 -5.265 1.00 36.38 91 ALA A N 1
ATOM 725 C CA . ALA A 1 91 ? 30.340 4.585 -6.150 1.00 36.38 91 ALA A CA 1
ATOM 726 C C . ALA A 1 91 ? 29.757 4.108 -7.489 1.00 36.38 91 ALA A C 1
ATOM 728 O O . ALA A 1 91 ? 30.253 3.158 -8.101 1.00 36.38 91 ALA A O 1
ATOM 729 N N . TYR A 1 92 ? 28.678 4.766 -7.901 1.00 36.38 92 TYR A N 1
ATOM 730 C CA . TYR A 1 92 ? 28.020 4.568 -9.181 1.00 36.38 92 TYR A CA 1
ATOM 731 C C . TYR A 1 92 ? 28.990 4.955 -10.304 1.00 36.38 92 TYR A C 1
ATOM 733 O O . TYR A 1 92 ? 29.373 6.114 -10.439 1.00 36.38 92 TYR A O 1
ATOM 741 N N . ASP A 1 93 ? 29.420 3.958 -11.076 1.00 36.72 93 ASP A N 1
ATOM 742 C CA . ASP A 1 93 ? 30.239 4.136 -12.272 1.00 36.72 93 ASP A CA 1
ATOM 743 C C . ASP A 1 93 ? 29.309 4.245 -13.497 1.00 36.72 93 ASP A C 1
ATOM 745 O O . ASP A 1 93 ? 28.744 3.231 -13.930 1.00 36.72 93 ASP A O 1
ATOM 749 N N . PRO A 1 94 ? 29.139 5.439 -14.094 1.00 35.47 94 PRO A N 1
ATOM 750 C CA . PRO A 1 94 ? 28.261 5.628 -15.248 1.00 35.47 94 PRO A CA 1
ATOM 751 C C . PRO A 1 94 ? 28.748 4.888 -16.508 1.00 35.47 94 PRO A C 1
ATOM 753 O O . PRO A 1 94 ? 27.955 4.642 -17.416 1.00 35.47 94 PRO A O 1
ATOM 756 N N . LYS A 1 95 ? 30.014 4.437 -16.567 1.00 32.50 95 LYS A N 1
ATOM 757 C CA . LYS A 1 95 ? 30.507 3.571 -17.655 1.00 32.50 95 LYS A CA 1
ATOM 758 C C . LYS A 1 95 ? 30.142 2.096 -17.443 1.00 32.50 95 LYS A C 1
ATOM 760 O O . LYS A 1 95 ? 30.042 1.349 -18.419 1.00 32.50 95 LYS A O 1
ATOM 765 N N . LYS A 1 96 ? 29.836 1.684 -16.206 1.00 35.78 96 LYS A N 1
ATOM 766 C CA . LYS A 1 96 ? 29.157 0.406 -15.931 1.00 35.78 96 LYS A CA 1
ATOM 767 C C . LYS A 1 96 ? 27.654 0.460 -16.189 1.00 35.78 96 LYS A C 1
ATOM 769 O O . LYS A 1 96 ? 27.093 -0.555 -16.579 1.00 35.78 96 LYS A O 1
ATOM 774 N N . ALA A 1 97 ? 27.008 1.620 -16.067 1.00 35.69 97 ALA A N 1
ATOM 775 C CA . ALA A 1 97 ? 25.595 1.768 -16.435 1.00 35.69 97 ALA A CA 1
ATOM 776 C C . ALA A 1 97 ? 25.366 1.625 -17.955 1.00 35.69 97 ALA A C 1
ATOM 778 O O . ALA A 1 97 ? 24.392 1.008 -18.374 1.00 35.69 97 ALA A O 1
ATOM 779 N N . ALA A 1 98 ? 26.320 2.066 -18.784 1.00 32.59 98 ALA A N 1
ATOM 780 C CA . ALA A 1 98 ? 26.289 1.854 -20.237 1.00 32.59 98 ALA A CA 1
ATOM 781 C C . ALA A 1 98 ? 26.685 0.427 -20.684 1.00 32.59 98 ALA A C 1
ATOM 783 O O . ALA A 1 98 ? 26.516 0.078 -21.848 1.00 32.59 98 ALA A O 1
ATOM 784 N N . SER A 1 99 ? 27.174 -0.415 -19.766 1.00 33.25 99 SER A N 1
ATOM 785 C CA . SER A 1 99 ? 27.362 -1.863 -19.972 1.00 33.25 99 SER A CA 1
ATOM 786 C C . SER A 1 99 ? 26.407 -2.710 -19.120 1.00 33.25 99 SER A C 1
ATOM 788 O O . SER A 1 99 ? 26.459 -3.937 -19.149 1.00 33.25 99 SER A O 1
ATOM 790 N N . GLY A 1 100 ? 25.449 -2.062 -18.450 1.00 29.34 100 GLY A N 1
ATOM 791 C CA . GLY A 1 100 ? 24.321 -2.671 -17.756 1.00 29.34 100 GLY A CA 1
ATOM 792 C C . GLY A 1 100 ? 23.229 -3.148 -18.709 1.00 29.34 100 GLY A C 1
ATOM 793 O O . GLY A 1 100 ? 22.061 -3.198 -18.336 1.00 29.34 100 GLY A O 1
ATOM 794 N N . SER A 1 101 ? 23.584 -3.568 -19.925 1.00 35.81 101 SER A N 1
ATOM 795 C CA . SER A 1 101 ? 22.902 -4.726 -20.474 1.00 35.81 101 SER A CA 1
ATOM 796 C C . SER A 1 101 ? 23.227 -5.884 -19.532 1.00 35.81 101 SER A C 1
ATOM 798 O O . SER A 1 101 ? 24.178 -6.634 -19.751 1.00 35.81 101 SER A O 1
ATOM 800 N N . GLY A 1 102 ? 22.429 -6.043 -18.474 1.00 32.12 102 GLY A N 1
ATOM 801 C CA . GLY A 1 102 ? 22.115 -7.378 -17.999 1.00 32.12 102 GLY A CA 1
ATOM 802 C C . GLY A 1 102 ? 21.522 -8.088 -19.205 1.00 32.12 102 GLY A C 1
ATOM 803 O O . GLY A 1 102 ? 20.324 -8.006 -19.461 1.00 32.12 102 GLY A O 1
ATOM 804 N N . GLY A 1 103 ? 22.392 -8.639 -20.050 1.00 34.78 103 GLY A N 1
ATOM 805 C CA . GLY A 1 103 ? 21.990 -9.535 -21.103 1.00 34.78 103 GLY A CA 1
ATOM 806 C C . GLY A 1 103 ? 21.227 -10.623 -20.382 1.00 34.78 103 GLY A C 1
ATOM 807 O O . GLY A 1 103 ? 21.792 -11.280 -19.512 1.00 34.78 103 GLY A O 1
ATOM 808 N N . TYR A 1 104 ? 19.934 -10.734 -20.670 1.00 49.78 104 TYR A N 1
ATOM 809 C CA . TYR A 1 104 ? 19.141 -11.897 -20.308 1.00 49.78 104 TYR A CA 1
ATOM 810 C C . TYR A 1 104 ? 19.878 -13.079 -20.932 1.00 49.78 104 TYR A C 1
ATOM 812 O O . TYR A 1 104 ? 19.798 -13.282 -22.143 1.00 49.78 104 TYR A O 1
ATOM 820 N N . ALA A 1 105 ? 20.750 -13.726 -20.159 1.00 42.53 105 ALA A N 1
ATOM 821 C CA . ALA A 1 105 ? 21.697 -14.683 -20.696 1.00 42.53 105 ALA A CA 1
ATOM 822 C C . ALA A 1 105 ? 20.891 -15.823 -21.324 1.00 42.53 105 ALA A C 1
ATOM 824 O O . ALA A 1 105 ? 20.245 -16.591 -20.620 1.00 42.53 105 ALA A O 1
ATOM 825 N N . GLY A 1 106 ? 20.881 -15.870 -22.658 1.00 52.09 106 GLY A N 1
ATOM 826 C CA . GLY A 1 106 ? 20.210 -16.906 -23.439 1.00 52.09 106 GLY A CA 1
ATOM 827 C C . GLY A 1 106 ? 18.800 -16.598 -23.956 1.00 52.09 106 GLY A C 1
ATOM 828 O O . GLY A 1 106 ? 18.262 -17.462 -24.641 1.00 52.09 106 GLY A O 1
ATOM 829 N N . PHE A 1 107 ? 18.203 -15.421 -23.707 1.00 58.66 107 PHE A N 1
ATOM 830 C CA . PHE A 1 107 ? 16.862 -15.111 -24.236 1.00 58.66 107 PHE A CA 1
ATOM 831 C C . PHE A 1 107 ? 16.888 -14.072 -25.366 1.00 58.66 107 PHE A C 1
ATOM 833 O O . PHE A 1 107 ? 17.393 -12.957 -25.206 1.00 58.66 107 PHE A O 1
ATOM 840 N N . ASP A 1 108 ? 16.309 -14.432 -26.512 1.00 70.06 108 ASP A N 1
ATOM 841 C CA . ASP A 1 108 ? 16.160 -13.543 -27.661 1.00 70.06 108 ASP A CA 1
ATOM 842 C C . ASP A 1 108 ? 15.028 -12.534 -27.412 1.00 70.06 108 ASP A C 1
ATOM 844 O O . ASP A 1 108 ? 13.847 -12.864 -27.446 1.00 70.06 108 ASP A O 1
ATOM 848 N N . LYS A 1 109 ? 15.369 -11.258 -27.201 1.00 67.06 109 LYS A N 1
ATOM 849 C CA . LYS A 1 109 ? 14.368 -10.190 -27.017 1.00 67.06 109 LYS A CA 1
ATOM 850 C C . LYS A 1 109 ? 13.387 -10.084 -28.188 1.00 67.06 109 LYS A C 1
ATOM 852 O O . LYS A 1 109 ? 12.262 -9.633 -27.975 1.00 67.06 109 LYS A O 1
ATOM 857 N N . ALA A 1 110 ? 13.782 -10.482 -29.401 1.00 73.50 110 ALA A N 1
ATOM 858 C CA . ALA A 1 110 ? 12.889 -10.483 -30.556 1.00 73.50 110 ALA A CA 1
ATOM 859 C C . ALA A 1 110 ? 11.785 -11.550 -30.439 1.00 73.50 110 ALA A C 1
ATOM 861 O O . ALA A 1 110 ? 10.705 -11.370 -31.009 1.00 73.50 110 ALA A O 1
ATOM 862 N N . SER A 1 111 ? 12.006 -12.617 -29.658 1.00 80.62 111 SER A N 1
ATOM 863 C CA . SER A 1 111 ? 10.985 -13.625 -29.365 1.00 80.62 111 SER A CA 1
ATOM 864 C C . SER A 1 111 ? 10.036 -13.210 -28.240 1.00 80.62 111 SER A C 1
ATOM 866 O O . SER A 1 111 ? 9.025 -13.872 -28.056 1.00 80.62 111 SER A O 1
ATOM 868 N N . MET A 1 112 ? 10.265 -12.095 -27.538 1.00 87.56 112 MET A N 1
ATOM 869 C CA . MET A 1 112 ? 9.371 -11.616 -26.478 1.00 87.56 112 MET A CA 1
ATOM 870 C C . MET A 1 112 ? 8.144 -10.877 -27.037 1.00 87.56 112 MET A C 1
ATOM 872 O O . MET A 1 112 ? 8.237 -10.084 -27.986 1.00 87.56 112 MET A O 1
ATOM 876 N N . LYS A 1 113 ? 6.988 -11.061 -26.395 1.00 89.56 113 LYS A N 1
ATOM 877 C CA . LYS A 1 113 ? 5.843 -10.140 -26.465 1.00 89.56 113 LYS A CA 1
ATOM 878 C C . LYS A 1 113 ? 5.375 -9.782 -25.051 1.00 89.56 113 LYS A C 1
ATOM 880 O O . LYS A 1 113 ? 5.580 -10.543 -24.111 1.00 89.56 113 LYS A O 1
ATOM 885 N N . TRP A 1 114 ? 4.738 -8.624 -24.918 1.00 87.50 114 TRP A N 1
ATOM 886 C CA . TRP A 1 114 ? 4.014 -8.258 -23.703 1.00 87.50 114 TRP A CA 1
ATOM 887 C C . TRP A 1 114 ? 2.584 -8.763 -23.817 1.00 87.50 114 TRP A C 1
ATOM 889 O O . TRP A 1 114 ? 1.893 -8.440 -24.786 1.00 87.50 114 TRP A O 1
ATOM 899 N N . GLU A 1 115 ? 2.151 -9.555 -22.846 1.00 88.44 115 GLU A N 1
ATOM 900 C CA . GLU A 1 115 ? 0.793 -10.079 -22.782 1.00 88.44 115 GLU A CA 1
ATOM 901 C C . GLU A 1 115 ? 0.037 -9.457 -21.613 1.00 88.44 115 GLU A C 1
ATOM 903 O O . GLU A 1 115 ? 0.576 -9.291 -20.519 1.00 88.44 115 GLU A O 1
ATOM 908 N N . ARG A 1 116 ? -1.217 -9.078 -21.863 1.00 87.94 116 ARG A N 1
ATOM 909 C CA . ARG A 1 116 ? -2.115 -8.539 -20.844 1.00 87.94 116 ARG A CA 1
ATOM 910 C C . ARG A 1 116 ? -2.483 -9.658 -19.875 1.00 87.94 116 ARG A C 1
ATOM 912 O O . ARG A 1 116 ? -3.251 -10.540 -20.234 1.00 87.94 116 ARG A O 1
ATOM 919 N N . ALA A 1 117 ? -1.953 -9.582 -18.660 1.00 83.94 117 ALA A N 1
ATOM 920 C CA . ALA A 1 117 ? -2.193 -10.565 -17.609 1.00 83.94 117 ALA A CA 1
ATOM 921 C C . ALA A 1 117 ? -3.373 -10.185 -16.705 1.00 83.94 117 ALA A C 1
ATOM 923 O O . ALA A 1 117 ? -4.117 -11.057 -16.275 1.00 83.94 117 ALA A O 1
ATOM 924 N N . ALA A 1 118 ? -3.561 -8.891 -16.431 1.00 80.88 118 ALA A N 1
ATOM 925 C CA . ALA A 1 118 ? -4.686 -8.390 -15.643 1.00 80.88 118 ALA A CA 1
ATOM 926 C C . ALA A 1 118 ? -5.021 -6.941 -16.017 1.00 80.88 118 ALA A C 1
ATOM 928 O O . ALA A 1 118 ? -4.178 -6.213 -16.555 1.00 80.88 118 ALA A O 1
ATOM 929 N N . VAL A 1 119 ? -6.252 -6.525 -15.722 1.00 81.31 119 VAL A N 1
ATOM 930 C CA . VAL A 1 119 ? -6.722 -5.145 -15.875 1.00 81.31 119 VAL A CA 1
ATOM 931 C C . VAL A 1 119 ? -7.438 -4.743 -14.595 1.00 81.31 119 VAL A C 1
ATOM 933 O O . VAL A 1 119 ? -8.431 -5.363 -14.233 1.00 81.31 119 VAL A O 1
ATOM 936 N N . TYR A 1 120 ? -6.941 -3.697 -13.946 1.00 82.25 120 TYR A N 1
ATOM 937 C CA . TYR A 1 120 ? -7.467 -3.177 -12.691 1.00 82.25 120 TYR A CA 1
ATOM 938 C C . TYR A 1 120 ? -8.180 -1.860 -12.957 1.00 82.25 120 TYR A C 1
ATOM 940 O O . TYR A 1 120 ? -7.560 -0.889 -13.398 1.00 82.25 120 TYR A O 1
ATOM 948 N N . TYR A 1 121 ? -9.487 -1.816 -12.727 1.00 79.75 121 TYR A N 1
ATOM 949 C CA . TYR A 1 121 ? -10.280 -0.626 -13.017 1.00 79.75 121 TYR A CA 1
ATOM 950 C C . TYR A 1 121 ? -10.300 0.307 -11.814 1.00 79.75 121 TYR A C 1
ATOM 952 O O . TYR A 1 121 ? -11.034 0.092 -10.850 1.00 79.75 121 TYR A O 1
ATOM 960 N N . PHE A 1 122 ? -9.522 1.384 -11.890 1.00 75.25 122 PHE A N 1
ATOM 961 C CA . PHE A 1 122 ? -9.571 2.422 -10.871 1.00 75.25 122 PHE A CA 1
ATOM 962 C C . PHE A 1 122 ? -10.861 3.215 -10.999 1.00 75.25 122 PHE A C 1
ATOM 964 O O . PHE A 1 122 ? -11.329 3.520 -12.101 1.00 75.25 122 PHE A O 1
ATOM 971 N N . ARG A 1 123 ? -11.420 3.580 -9.849 1.00 71.31 123 ARG A N 1
ATOM 972 C CA . ARG A 1 123 ? -12.603 4.428 -9.753 1.00 71.31 123 ARG A CA 1
ATOM 973 C C . ARG A 1 123 ? -12.302 5.601 -8.852 1.00 71.31 123 ARG A C 1
ATOM 975 O O . ARG A 1 123 ? -11.650 5.434 -7.831 1.00 71.31 123 ARG A O 1
ATOM 982 N N . THR A 1 124 ? -12.791 6.774 -9.211 1.00 66.06 124 THR A N 1
ATOM 983 C CA . THR A 1 124 ? -12.726 7.972 -8.377 1.00 66.06 124 THR A CA 1
ATOM 984 C C . THR A 1 124 ? -13.503 7.785 -7.067 1.00 66.06 124 THR A C 1
ATOM 986 O O . THR A 1 124 ? -14.298 6.857 -6.903 1.00 66.06 124 THR A O 1
ATOM 989 N N . TYR A 1 125 ? -13.311 8.700 -6.113 1.00 61.00 125 TYR A N 1
ATOM 990 C CA . TYR A 1 125 ? -14.002 8.678 -4.817 1.00 61.00 125 TYR A CA 1
ATOM 991 C C . TYR A 1 125 ? -15.539 8.682 -4.922 1.00 61.00 125 TYR A C 1
ATOM 993 O O . TYR A 1 125 ? -16.206 8.146 -4.038 1.00 61.00 125 TYR A O 1
ATOM 1001 N N . ASP A 1 126 ? -16.098 9.247 -5.999 1.00 63.34 126 ASP A N 1
ATOM 1002 C CA . ASP A 1 126 ? -17.532 9.253 -6.325 1.00 63.34 126 ASP A CA 1
ATOM 1003 C C . ASP A 1 126 ? -17.986 8.030 -7.151 1.00 63.34 126 ASP A C 1
ATOM 1005 O O . ASP A 1 126 ? -19.120 7.993 -7.623 1.00 63.34 126 ASP A O 1
ATOM 1009 N N . GLY A 1 127 ? -17.127 7.016 -7.312 1.00 64.00 127 GLY A N 1
ATOM 1010 C CA . GLY A 1 127 ? -17.450 5.729 -7.941 1.00 64.00 127 GLY A CA 1
ATOM 1011 C C . GLY A 1 127 ? -17.381 5.713 -9.471 1.00 64.00 127 GLY A C 1
ATOM 1012 O O . GLY A 1 127 ? -17.656 4.675 -10.082 1.00 64.00 127 GLY A O 1
ATOM 1013 N N . LYS A 1 128 ? -16.998 6.828 -10.104 1.00 68.44 128 LYS A N 1
ATOM 1014 C CA . LYS A 1 128 ? -16.850 6.899 -11.563 1.00 68.44 128 LYS A CA 1
ATOM 1015 C C . LYS A 1 128 ? -15.583 6.187 -12.000 1.00 68.44 128 LYS A C 1
ATOM 1017 O O . LYS A 1 128 ? -14.564 6.249 -11.322 1.00 68.44 128 LYS A O 1
ATOM 1022 N N . GLU A 1 129 ? -15.644 5.517 -13.141 1.00 69.00 129 GLU A N 1
ATOM 1023 C CA . GLU A 1 129 ? -14.459 4.905 -13.738 1.00 69.00 129 GLU A CA 1
ATOM 1024 C C . GLU A 1 129 ? -13.427 5.983 -14.060 1.00 69.00 129 GLU A C 1
ATOM 1026 O O . GLU A 1 129 ? -13.755 7.027 -14.623 1.00 69.00 129 GLU A O 1
ATOM 1031 N N . PHE A 1 130 ? -12.191 5.740 -13.632 1.00 70.12 130 PHE A N 1
ATOM 1032 C CA . PHE A 1 130 ? -11.064 6.634 -13.842 1.00 70.12 130 PHE A CA 1
ATOM 1033 C C . PHE A 1 130 ? -10.279 6.183 -15.071 1.00 70.12 130 PHE A C 1
ATOM 1035 O O . PHE A 1 130 ? -10.360 6.794 -16.129 1.00 70.12 130 PHE A O 1
ATOM 1042 N N . ALA A 1 131 ? -9.538 5.088 -14.929 1.00 70.56 131 ALA A N 1
ATOM 1043 C CA . ALA A 1 131 ? -8.760 4.478 -15.990 1.00 70.56 131 ALA A CA 1
ATOM 1044 C C . ALA A 1 131 ? -8.373 3.054 -15.575 1.00 70.56 131 ALA A C 1
ATOM 1046 O O . ALA A 1 131 ? -8.163 2.799 -14.382 1.00 70.56 131 ALA A O 1
ATOM 1047 N N . PRO A 1 132 ? -8.233 2.124 -16.528 1.00 79.31 132 PRO A N 1
ATOM 1048 C CA . PRO A 1 132 ? -7.669 0.821 -16.244 1.00 79.31 132 PRO A CA 1
ATOM 1049 C C . PRO A 1 132 ? -6.150 0.923 -16.064 1.00 79.31 132 PRO A C 1
ATOM 1051 O O . PRO A 1 132 ? -5.455 1.553 -16.863 1.00 79.31 132 PRO A O 1
ATOM 1054 N N . LYS A 1 133 ? -5.613 0.231 -15.063 1.00 81.19 133 LYS A N 1
ATOM 1055 C CA . LYS A 1 133 ? -4.193 -0.108 -14.968 1.00 81.19 133 LYS A CA 1
ATOM 1056 C C . LYS A 1 133 ? -4.014 -1.533 -15.473 1.00 81.19 133 LYS A C 1
ATOM 1058 O O . LYS A 1 133 ? -4.604 -2.474 -14.954 1.00 81.19 133 LYS A O 1
ATOM 1063 N N . VAL A 1 134 ? -3.205 -1.697 -16.505 1.00 81.62 134 VAL A N 1
ATOM 1064 C CA . VAL A 1 134 ? -2.969 -2.970 -17.178 1.00 81.62 134 VAL A CA 1
ATOM 1065 C C . VAL A 1 134 ? -1.659 -3.562 -16.682 1.00 81.62 134 VAL A C 1
ATOM 1067 O O . VAL A 1 134 ? -0.602 -2.944 -16.818 1.00 81.62 134 VAL A O 1
ATOM 1070 N N . ARG A 1 135 ? -1.719 -4.781 -16.144 1.00 84.44 135 ARG A N 1
ATOM 1071 C CA . ARG A 1 135 ? -0.535 -5.595 -15.860 1.00 84.44 135 ARG A CA 1
ATOM 1072 C C . ARG A 1 135 ? -0.132 -6.348 -17.120 1.00 84.44 135 ARG A C 1
ATOM 1074 O O . ARG A 1 135 ? -0.932 -7.093 -17.689 1.00 84.44 135 ARG A O 1
ATOM 1081 N N . LEU A 1 136 ? 1.118 -6.174 -17.521 1.00 85.81 136 LEU A N 1
ATOM 1082 C CA . LEU A 1 136 ? 1.737 -6.866 -18.639 1.00 85.81 136 LEU A CA 1
ATOM 1083 C C . LEU A 1 136 ? 2.786 -7.848 -18.120 1.00 85.81 136 LEU A C 1
ATOM 1085 O O . LEU A 1 136 ? 3.686 -7.467 -17.366 1.00 85.81 136 LEU A O 1
ATOM 1089 N N . GLU A 1 137 ? 2.689 -9.097 -18.560 1.00 90.69 137 GLU A N 1
ATOM 1090 C CA . GLU A 1 137 ? 3.722 -10.105 -18.337 1.00 90.69 137 GLU A CA 1
ATOM 1091 C C . GLU A 1 137 ? 4.557 -10.279 -19.615 1.00 90.69 137 GLU A C 1
ATOM 1093 O O . GLU A 1 137 ? 4.014 -10.255 -20.727 1.00 90.69 137 GLU A O 1
ATOM 1098 N N . PRO A 1 138 ? 5.883 -10.425 -19.483 1.00 89.94 138 PRO A N 1
ATOM 1099 C CA . PRO A 1 138 ? 6.739 -10.756 -20.605 1.00 89.94 138 PRO A CA 1
ATOM 1100 C C . PRO A 1 138 ? 6.595 -12.249 -20.896 1.00 89.94 138 PRO A C 1
ATOM 1102 O O . PRO A 1 138 ? 6.898 -13.081 -20.039 1.00 89.94 138 PRO A O 1
ATOM 1105 N N . VAL A 1 139 ? 6.161 -12.599 -22.102 1.00 90.50 139 VAL A N 1
ATOM 1106 C CA . VAL A 1 139 ? 6.018 -13.997 -22.524 1.00 90.50 139 VAL A CA 1
ATOM 1107 C C . VAL A 1 139 ? 6.765 -14.258 -23.826 1.00 90.50 139 VAL A C 1
ATOM 1109 O O . VAL A 1 139 ? 6.931 -13.360 -24.661 1.00 90.50 139 VAL A O 1
ATOM 1112 N N . ASP A 1 140 ? 7.223 -15.490 -24.012 1.00 90.12 140 ASP A N 1
ATOM 1113 C CA . ASP A 1 140 ? 7.766 -15.931 -25.290 1.00 90.12 140 ASP A CA 1
ATOM 1114 C C . ASP A 1 140 ? 6.638 -16.019 -26.334 1.00 90.12 140 ASP A C 1
ATOM 1116 O O . ASP A 1 140 ? 5.555 -16.548 -26.087 1.00 90.12 140 ASP A O 1
ATOM 1120 N N . ARG A 1 141 ? 6.870 -15.473 -27.530 1.00 89.25 141 ARG A N 1
ATOM 1121 C CA . ARG A 1 141 ? 5.889 -15.417 -28.625 1.00 89.25 141 ARG A CA 1
ATOM 1122 C C . ARG A 1 141 ? 5.463 -16.794 -29.113 1.00 89.25 141 ARG A C 1
ATOM 1124 O O . ARG A 1 141 ? 4.361 -16.900 -29.646 1.00 89.25 141 ARG A O 1
ATOM 1131 N N . LYS A 1 142 ? 6.337 -17.797 -29.018 1.00 88.31 142 LYS A N 1
ATOM 1132 C CA . LYS A 1 142 ? 6.094 -19.148 -29.530 1.00 88.31 142 LYS A CA 1
ATOM 1133 C C . LYS A 1 142 ? 5.433 -20.023 -28.479 1.00 88.31 142 LYS A C 1
ATOM 1135 O O . LYS A 1 142 ? 4.484 -20.721 -28.818 1.00 88.31 142 LYS A O 1
ATOM 1140 N N . THR A 1 143 ? 5.935 -20.005 -27.245 1.00 89.75 143 THR A N 1
ATOM 1141 C CA . THR A 1 143 ? 5.432 -20.902 -26.191 1.00 89.75 143 THR A CA 1
ATOM 1142 C C . THR A 1 143 ? 4.325 -20.274 -25.349 1.00 89.75 143 THR A C 1
ATOM 1144 O O . THR A 1 143 ? 3.514 -20.997 -24.784 1.00 89.75 143 THR A O 1
ATOM 1147 N N . GLY A 1 144 ? 4.262 -18.940 -25.271 1.00 88.00 144 GLY A N 1
ATOM 1148 C CA . GLY A 1 144 ? 3.379 -18.224 -24.346 1.00 88.00 144 GLY A CA 1
ATOM 1149 C C . GLY A 1 144 ? 3.850 -18.272 -22.889 1.00 88.00 144 GLY A C 1
ATOM 1150 O O . GLY A 1 144 ? 3.198 -17.702 -22.019 1.00 88.00 144 GLY A O 1
ATOM 1151 N N . GLU A 1 145 ? 4.980 -18.921 -22.604 1.00 88.88 145 GLU A N 1
ATOM 1152 C CA . GLU A 1 145 ? 5.521 -19.029 -21.252 1.00 88.88 145 GLU A CA 1
ATOM 1153 C C . GLU A 1 145 ? 6.189 -17.725 -20.816 1.00 88.88 145 GLU A C 1
ATOM 1155 O O . GLU A 1 145 ? 6.755 -16.987 -21.628 1.00 88.88 145 GLU A O 1
ATOM 1160 N N . ARG A 1 146 ? 6.152 -17.449 -19.508 1.00 86.12 146 ARG A N 1
ATOM 1161 C CA . ARG A 1 146 ? 6.776 -16.262 -18.922 1.00 86.12 146 ARG A CA 1
ATOM 1162 C C . ARG A 1 146 ? 8.284 -16.273 -19.159 1.00 86.12 146 ARG A C 1
ATOM 1164 O O . ARG A 1 146 ? 8.958 -17.249 -18.840 1.00 86.12 146 ARG A O 1
ATOM 1171 N N . VAL A 1 147 ? 8.820 -15.157 -19.648 1.00 85.50 147 VAL A N 1
ATOM 1172 C CA . VAL A 1 147 ? 10.257 -15.011 -19.899 1.00 85.50 147 VAL A CA 1
ATOM 1173 C C . VAL A 1 147 ? 11.012 -14.889 -18.570 1.00 85.50 147 VAL A C 1
ATOM 1175 O O . VAL A 1 147 ? 10.794 -13.918 -17.833 1.00 85.50 147 VAL A O 1
ATOM 1178 N N . PRO A 1 148 ? 11.931 -15.819 -18.250 1.00 80.06 148 PRO A N 1
ATOM 1179 C CA . PRO A 1 148 ? 12.697 -15.759 -17.012 1.00 80.06 148 PRO A CA 1
ATOM 1180 C C . PRO A 1 148 ? 13.550 -14.488 -16.919 1.00 80.06 148 PRO A C 1
ATOM 1182 O O . PRO A 1 148 ? 14.170 -14.051 -17.887 1.00 80.06 148 PRO A O 1
ATOM 1185 N N . GLY A 1 149 ? 13.596 -13.886 -15.730 1.00 79.31 149 GLY A N 1
ATOM 1186 C CA . GLY A 1 149 ? 14.427 -12.709 -15.448 1.00 7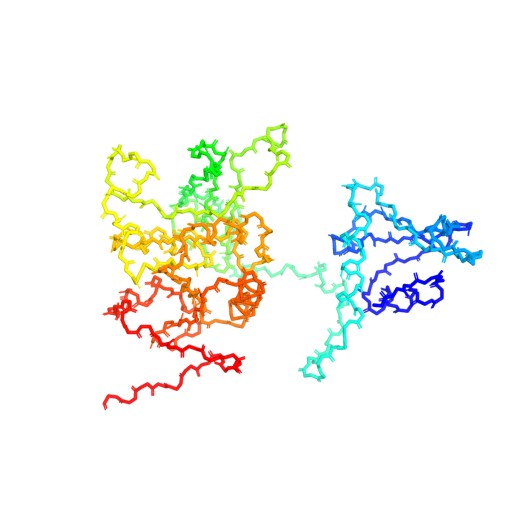9.31 149 GLY A CA 1
ATOM 1187 C C . GLY A 1 149 ? 13.898 -11.377 -15.995 1.00 79.31 149 GLY A C 1
ATOM 1188 O O . GLY A 1 149 ? 14.445 -10.330 -15.644 1.00 79.31 149 GLY A O 1
ATOM 1189 N N . VAL A 1 150 ? 12.826 -11.368 -16.795 1.00 80.12 150 VAL A N 1
ATOM 1190 C CA . VAL A 1 150 ? 12.153 -10.130 -17.214 1.00 80.12 150 VAL A CA 1
ATOM 1191 C C . VAL A 1 150 ? 11.038 -9.806 -16.219 1.00 80.12 150 VAL A C 1
ATOM 1193 O O . VAL A 1 150 ? 10.199 -10.645 -15.888 1.00 80.12 150 VAL A O 1
ATOM 1196 N N . ARG A 1 151 ? 11.039 -8.577 -15.695 1.00 83.38 151 ARG A N 1
ATOM 1197 C CA . ARG A 1 151 ? 10.025 -8.126 -14.734 1.00 83.38 151 ARG A CA 1
ATOM 1198 C C . ARG A 1 151 ? 8.714 -7.782 -15.446 1.00 83.38 151 ARG A C 1
ATOM 1200 O O . ARG A 1 151 ? 8.719 -7.323 -16.586 1.00 83.38 151 ARG A O 1
ATOM 1207 N N . LYS A 1 152 ? 7.605 -7.973 -14.728 1.00 83.94 152 LYS A N 1
ATOM 1208 C CA . LYS A 1 152 ? 6.271 -7.471 -15.091 1.00 83.94 152 LYS A CA 1
ATOM 1209 C C . LYS A 1 152 ? 6.290 -5.948 -15.269 1.00 83.94 152 LYS A C 1
ATOM 1211 O O . LYS A 1 152 ? 7.122 -5.264 -14.671 1.00 83.94 152 LYS A O 1
ATOM 1216 N N . MET A 1 153 ? 5.357 -5.423 -16.055 1.00 84.25 153 MET A N 1
ATOM 1217 C CA . MET A 1 153 ? 5.162 -3.985 -16.256 1.00 84.25 153 MET A CA 1
ATOM 1218 C C . MET A 1 153 ? 3.715 -3.608 -15.951 1.00 84.25 153 MET A C 1
ATOM 1220 O O . MET A 1 153 ? 2.805 -4.408 -16.157 1.00 84.25 153 MET A O 1
ATOM 1224 N N . PHE A 1 154 ? 3.500 -2.378 -15.497 1.00 80.88 154 PHE A N 1
ATOM 1225 C CA . PHE A 1 154 ? 2.171 -1.805 -15.335 1.00 80.88 154 PHE A CA 1
ATOM 1226 C C . PHE A 1 154 ? 2.043 -0.572 -16.219 1.00 80.88 154 PHE A C 1
ATOM 1228 O O . PHE A 1 154 ? 2.921 0.290 -16.213 1.00 80.88 154 PHE A O 1
ATOM 1235 N N . VAL A 1 155 ? 0.958 -0.500 -16.984 1.00 82.75 155 VAL A N 1
ATOM 1236 C CA . VAL A 1 155 ? 0.677 0.607 -17.902 1.00 82.75 155 VAL A CA 1
ATOM 1237 C C . VAL A 1 155 ? -0.740 1.087 -17.653 1.00 82.75 155 VAL A C 1
ATOM 1239 O O . VAL A 1 155 ? -1.666 0.285 -17.602 1.00 82.75 155 VAL A O 1
ATOM 1242 N N . TRP A 1 156 ? -0.921 2.391 -17.512 1.00 81.06 156 TRP A N 1
ATOM 1243 C CA . TRP A 1 156 ? -2.253 2.979 -17.478 1.00 81.06 156 TRP A CA 1
ATOM 1244 C C . TRP A 1 156 ? -2.814 3.053 -18.895 1.00 81.06 156 TRP A C 1
ATOM 1246 O O . TRP A 1 156 ? -2.185 3.630 -19.782 1.00 81.06 156 TRP A O 1
ATOM 1256 N N . ASP A 1 157 ? -3.996 2.481 -19.106 1.00 79.06 157 ASP A N 1
ATOM 1257 C CA . ASP A 1 157 ? -4.721 2.544 -20.376 1.00 79.06 157 ASP A CA 1
ATOM 1258 C C . ASP A 1 157 ? -5.533 3.847 -20.440 1.00 79.06 157 ASP A C 1
ATOM 1260 O O . ASP A 1 157 ? -6.762 3.867 -20.439 1.00 79.06 157 ASP A O 1
ATOM 1264 N N . VAL A 1 158 ? -4.807 4.966 -20.404 1.00 71.25 158 VAL A N 1
ATOM 1265 C CA . VAL A 1 158 ? -5.335 6.325 -20.544 1.00 71.25 158 VAL A CA 1
ATOM 1266 C C . VAL A 1 158 ? -4.432 7.092 -21.501 1.00 71.25 158 VAL A C 1
ATOM 1268 O O . VAL A 1 158 ? -3.202 7.002 -21.442 1.00 71.25 158 VAL A O 1
ATOM 1271 N N . LYS A 1 159 ? -5.026 7.851 -22.422 1.00 66.19 159 LYS A N 1
ATOM 1272 C CA . LYS A 1 159 ? -4.234 8.713 -23.302 1.00 66.19 159 LYS A CA 1
ATOM 1273 C C . LYS A 1 159 ? -3.627 9.829 -22.464 1.00 66.19 159 LYS A C 1
ATOM 1275 O O . LYS A 1 159 ? -4.296 10.377 -21.601 1.00 66.19 159 LYS A O 1
ATOM 1280 N N . ALA A 1 160 ? -2.397 10.232 -22.769 1.00 64.44 160 ALA A N 1
ATOM 1281 C CA . ALA A 1 160 ? -1.732 11.317 -22.043 1.00 64.44 160 ALA A CA 1
ATOM 1282 C C . ALA A 1 160 ? -2.556 12.624 -22.013 1.00 64.44 160 ALA A C 1
ATOM 1284 O O . ALA A 1 160 ? -2.546 13.326 -21.010 1.00 64.44 160 ALA A O 1
ATOM 1285 N N . ALA A 1 161 ? -3.299 12.924 -23.085 1.00 60.94 161 ALA A N 1
ATOM 1286 C CA . ALA A 1 161 ? -4.192 14.085 -23.158 1.00 60.94 161 ALA A CA 1
ATOM 1287 C C . ALA A 1 161 ? -5.438 13.963 -22.262 1.00 60.94 161 ALA A C 1
ATOM 1289 O O . ALA A 1 161 ? -5.996 14.975 -21.851 1.00 60.94 161 ALA A O 1
ATOM 1290 N N . ASP A 1 162 ? -5.837 12.729 -21.956 1.00 62.72 162 ASP A N 1
ATOM 1291 C CA . ASP A 1 162 ? -6.957 12.399 -21.080 1.00 62.72 162 ASP A CA 1
ATOM 1292 C C . ASP A 1 162 ? -6.471 12.090 -19.658 1.00 62.72 162 ASP A C 1
ATOM 1294 O O . ASP A 1 162 ? -7.286 11.719 -18.815 1.00 62.72 162 ASP A O 1
ATOM 1298 N N . TRP A 1 163 ? -5.158 12.225 -19.386 1.00 62.72 163 TRP A N 1
ATOM 1299 C CA . TRP A 1 163 ? -4.611 12.033 -18.050 1.00 62.72 163 TRP A CA 1
ATOM 1300 C C . TRP A 1 163 ? -5.274 13.059 -17.139 1.00 62.72 163 TRP A C 1
ATOM 1302 O O . TRP A 1 163 ? -5.056 14.267 -17.293 1.00 62.72 163 TRP A O 1
ATOM 1312 N N . PRO A 1 164 ? -6.118 12.617 -16.206 1.00 57.94 164 PRO A N 1
ATOM 1313 C CA . PRO A 1 164 ? -6.841 13.552 -15.381 1.00 57.94 164 PRO A CA 1
ATOM 1314 C C . PRO A 1 164 ? -5.838 14.287 -14.499 1.00 57.94 164 PRO A C 1
ATOM 1316 O O . PRO A 1 164 ? -4.864 13.730 -13.998 1.00 57.94 164 PRO A O 1
ATOM 1319 N N . SER A 1 165 ? -6.111 15.562 -14.254 1.00 57.56 165 SER A N 1
ATOM 1320 C CA . SER A 1 165 ? -5.319 16.423 -13.371 1.00 57.56 165 SER A CA 1
ATOM 1321 C C . SER A 1 165 ? -5.314 15.968 -11.903 1.00 57.56 165 SER A C 1
ATOM 1323 O O . SER A 1 165 ? -4.726 16.628 -11.051 1.00 57.56 165 SER A O 1
ATOM 1325 N N . ARG A 1 166 ? -5.975 14.847 -11.590 1.00 56.62 166 ARG A N 1
ATOM 1326 C CA . ARG A 1 166 ? -6.066 14.249 -10.263 1.00 56.62 166 ARG A CA 1
ATOM 1327 C C . ARG A 1 166 ? -5.452 12.859 -10.289 1.00 56.62 166 ARG A C 1
ATOM 1329 O O . ARG A 1 166 ? -5.751 12.056 -11.168 1.00 56.62 166 ARG A O 1
ATOM 1336 N N . ILE A 1 167 ? -4.626 12.596 -9.287 1.00 57.34 167 ILE A N 1
ATOM 1337 C CA . ILE A 1 167 ? -4.059 11.282 -9.004 1.00 57.34 167 ILE A CA 1
ATOM 1338 C C . ILE A 1 167 ? -5.218 10.303 -8.721 1.00 57.34 167 ILE A C 1
ATOM 1340 O O . ILE A 1 167 ? -6.146 10.684 -7.994 1.00 57.34 167 ILE A O 1
ATOM 1344 N N . PRO A 1 168 ? -5.218 9.087 -9.302 1.00 59.19 168 PRO A N 1
ATOM 1345 C CA . PRO A 1 168 ? -6.245 8.103 -8.995 1.00 59.19 168 PRO A CA 1
ATOM 1346 C C . PRO A 1 168 ? -6.223 7.772 -7.499 1.00 59.19 168 PRO A C 1
ATOM 1348 O O . PRO A 1 168 ? -5.143 7.667 -6.915 1.00 59.19 168 PRO A O 1
ATOM 1351 N N . PRO A 1 169 ? -7.396 7.605 -6.871 1.00 66.88 169 PRO A N 1
ATOM 1352 C CA . PRO A 1 169 ? -7.452 7.194 -5.475 1.00 66.88 169 PRO A CA 1
ATOM 1353 C C . PRO A 1 169 ? -6.953 5.755 -5.312 1.00 66.88 169 PRO A C 1
ATOM 1355 O O . PRO A 1 169 ? -6.697 5.059 -6.300 1.00 66.88 169 PRO A O 1
ATOM 1358 N N . LEU A 1 170 ? -6.890 5.289 -4.063 1.00 67.50 170 LEU A N 1
ATOM 1359 C CA . LEU A 1 170 ? -6.746 3.868 -3.738 1.00 67.50 170 LEU A CA 1
ATOM 1360 C C . LEU A 1 170 ? -7.588 2.970 -4.662 1.00 67.50 170 LEU A C 1
ATOM 1362 O O . LEU A 1 170 ? -8.803 3.160 -4.813 1.00 67.50 170 LEU A O 1
ATOM 1366 N N . TYR A 1 171 ? -6.931 1.964 -5.236 1.00 73.75 171 TYR A N 1
ATOM 1367 C CA . TYR A 1 171 ? -7.597 0.825 -5.842 1.00 73.75 171 TYR A CA 1
ATOM 1368 C C . TYR A 1 171 ? -8.430 0.113 -4.784 1.00 73.75 171 TYR A C 1
ATOM 1370 O O . TYR A 1 171 ? -8.040 0.053 -3.618 1.00 73.75 171 TYR A O 1
ATOM 1378 N N . ARG A 1 172 ? -9.564 -0.451 -5.187 1.00 68.94 172 ARG A N 1
ATOM 1379 C CA . ARG A 1 172 ? -10.392 -1.290 -4.322 1.00 68.94 172 ARG A CA 1
ATOM 1380 C C . ARG A 1 172 ? -10.547 -2.631 -5.006 1.00 68.94 172 ARG A C 1
ATOM 1382 O O . ARG A 1 172 ? -10.874 -2.644 -6.191 1.00 68.94 172 ARG A O 1
ATOM 1389 N N . GLY A 1 173 ? -10.342 -3.712 -4.260 1.00 56.28 173 GLY A N 1
ATOM 1390 C CA . GLY A 1 173 ? -10.492 -5.058 -4.800 1.00 56.28 173 GLY A CA 1
ATOM 1391 C C . GLY A 1 173 ? -11.877 -5.278 -5.417 1.00 56.28 173 GLY A C 1
ATOM 1392 O O . GLY A 1 173 ? -12.893 -4.803 -4.893 1.00 56.28 173 GLY A O 1
ATOM 1393 N N . HIS A 1 174 ? -11.927 -5.975 -6.549 1.00 57.50 174 HIS A N 1
ATOM 1394 C CA . HIS A 1 174 ? -13.171 -6.338 -7.213 1.00 57.50 174 HIS A CA 1
ATOM 1395 C C . HIS A 1 174 ? -13.933 -7.385 -6.386 1.00 57.50 174 HIS A C 1
ATOM 1397 O O . HIS A 1 174 ? -13.521 -8.537 -6.290 1.00 57.50 174 HIS A O 1
ATOM 1403 N N . TYR A 1 175 ? -15.100 -7.009 -5.856 1.00 46.81 175 TYR A N 1
ATOM 1404 C CA . TYR A 1 175 ? -16.078 -7.978 -5.358 1.00 46.81 175 TYR A CA 1
ATOM 1405 C C . TYR A 1 175 ? -16.598 -8.795 -6.549 1.00 46.81 175 TYR A C 1
ATOM 1407 O O . TYR A 1 175 ? -17.267 -8.264 -7.441 1.00 46.81 175 TYR A O 1
ATOM 1415 N N . LEU A 1 176 ? -16.262 -10.085 -6.590 1.00 32.94 176 LEU A N 1
ATOM 1416 C CA . LEU A 1 176 ? -16.714 -11.021 -7.620 1.00 32.94 176 LEU A CA 1
ATOM 1417 C C . LEU A 1 176 ? -18.181 -11.415 -7.396 1.00 32.94 176 LEU A C 1
ATOM 1419 O O . LEU A 1 176 ? -18.485 -12.543 -7.033 1.00 32.94 176 LEU A O 1
ATOM 1423 N N . ALA A 1 177 ? -19.111 -10.501 -7.651 1.00 29.27 177 ALA A N 1
ATOM 1424 C CA . ALA A 1 177 ? -20.489 -10.834 -8.005 1.00 29.27 177 ALA A CA 1
ATOM 1425 C C . ALA A 1 177 ? -21.138 -9.613 -8.666 1.00 29.27 177 ALA A C 1
ATOM 1427 O O . ALA A 1 177 ? -20.996 -8.493 -8.189 1.00 29.27 177 ALA A O 1
ATOM 1428 N N . GLY A 1 178 ? -21.801 -9.829 -9.802 1.00 28.19 178 GLY A N 1
ATOM 1429 C CA . GLY A 1 178 ? -22.273 -8.786 -10.713 1.00 28.19 178 GLY A CA 1
ATOM 1430 C C . GLY A 1 178 ? -23.151 -7.694 -10.095 1.00 28.19 178 GLY A C 1
ATOM 1431 O O . GLY A 1 178 ? -23.849 -7.911 -9.110 1.00 28.19 178 GLY A O 1
ATOM 1432 N N . GLU A 1 179 ? -23.116 -6.520 -10.734 1.00 34.16 179 GLU A N 1
ATOM 1433 C CA . GLU A 1 179 ? -24.012 -5.379 -10.493 1.00 34.16 179 GLU A CA 1
ATOM 1434 C C . GLU A 1 179 ? -24.308 -5.136 -9.005 1.00 34.16 179 GLU A C 1
ATOM 1436 O O . GLU A 1 179 ? -25.409 -5.339 -8.475 1.00 34.16 179 GLU A O 1
ATOM 1441 N N . ILE A 1 180 ? -23.269 -4.716 -8.294 1.00 34.38 180 ILE A N 1
ATOM 1442 C CA . ILE A 1 180 ? -23.368 -4.319 -6.899 1.00 34.38 180 ILE A CA 1
ATOM 1443 C C . ILE A 1 180 ? -23.151 -2.810 -6.844 1.00 34.38 180 ILE A C 1
ATOM 1445 O O . ILE A 1 180 ? -22.078 -2.311 -7.172 1.00 34.38 180 ILE A O 1
ATOM 1449 N N . ASP A 1 181 ? -24.225 -2.100 -6.480 1.00 34.03 181 ASP A N 1
ATOM 1450 C CA . ASP A 1 181 ? -24.195 -0.754 -5.901 1.00 34.03 181 ASP A CA 1
ATOM 1451 C C . ASP A 1 181 ? -22.921 -0.620 -5.053 1.00 34.03 181 ASP A C 1
ATOM 1453 O O . ASP A 1 181 ? -22.695 -1.438 -4.176 1.00 34.03 181 ASP A O 1
ATOM 1457 N N . TYR A 1 182 ? -22.061 0.359 -5.344 1.00 38.38 182 TYR A N 1
ATOM 1458 C CA . TYR A 1 182 ? -20.710 0.537 -4.773 1.00 38.38 182 TYR A CA 1
ATOM 1459 C C . TYR A 1 182 ? -20.685 0.856 -3.268 1.00 38.38 182 TYR A C 1
ATOM 1461 O O . TYR A 1 182 ? -19.657 1.253 -2.712 1.00 38.38 182 TYR A O 1
ATOM 1469 N N . ARG A 1 183 ? -21.824 0.708 -2.598 1.00 39.84 183 ARG A N 1
ATOM 1470 C CA . ARG A 1 183 ? -21.918 0.563 -1.153 1.00 39.84 183 ARG A CA 1
ATOM 1471 C C . ARG A 1 183 ? -21.772 -0.927 -0.887 1.00 39.84 183 ARG A C 1
ATOM 1473 O O . ARG A 1 183 ? -22.528 -1.675 -1.496 1.00 39.84 183 ARG A O 1
ATOM 1480 N N . PRO A 1 184 ? -20.854 -1.375 -0.020 1.00 39.44 184 PRO A N 1
ATOM 1481 C CA . PRO A 1 184 ? -20.735 -2.798 0.281 1.00 39.44 184 PRO A CA 1
ATOM 1482 C C . PRO A 1 184 ? -22.140 -3.378 0.486 1.00 39.44 184 PRO A C 1
ATOM 1484 O O . PRO A 1 184 ? -22.874 -2.894 1.353 1.00 39.44 184 PRO A O 1
ATOM 1487 N N . LYS A 1 185 ? -22.571 -4.311 -0.381 1.00 36.59 185 LYS A N 1
ATOM 1488 C CA . LYS A 1 185 ? -23.857 -5.001 -0.223 1.00 36.59 185 LYS A CA 1
ATOM 1489 C C . LYS A 1 185 ? -23.727 -5.760 1.098 1.00 36.59 185 LYS A C 1
ATOM 1491 O O . LYS A 1 185 ? -23.157 -6.836 1.144 1.00 36.59 185 LYS A O 1
ATOM 1496 N N . ALA A 1 186 ? -24.214 -5.127 2.160 1.00 36.66 186 ALA A N 1
ATOM 1497 C CA . ALA A 1 186 ? -24.294 -5.634 3.522 1.00 36.66 186 ALA A CA 1
ATOM 1498 C C . ALA A 1 186 ? -22.969 -5.869 4.287 1.00 36.66 186 ALA A C 1
ATOM 1500 O O . ALA A 1 186 ? -22.890 -6.826 5.048 1.00 36.66 186 ALA A O 1
ATOM 1501 N N . LEU A 1 187 ? -21.987 -4.957 4.223 1.00 43.16 187 LEU A N 1
ATOM 1502 C CA . LEU A 1 187 ? -21.127 -4.752 5.404 1.00 43.16 187 LEU A CA 1
ATOM 1503 C C . LEU A 1 187 ? -21.793 -3.673 6.245 1.00 43.16 187 LEU A C 1
ATOM 1505 O O . LEU A 1 187 ? -21.841 -2.500 5.867 1.00 43.16 187 LEU A O 1
ATOM 1509 N N . ASN A 1 188 ? -22.392 -4.096 7.350 1.00 41.41 188 ASN A N 1
ATOM 1510 C CA . ASN A 1 188 ? -22.917 -3.200 8.360 1.00 41.41 188 ASN A CA 1
ATOM 1511 C C . ASN A 1 188 ? -21.750 -2.317 8.831 1.00 41.41 188 ASN A C 1
ATOM 1513 O O . ASN A 1 188 ? -20.974 -2.713 9.690 1.00 41.41 188 ASN A O 1
ATOM 1517 N N . LEU A 1 189 ? -21.646 -1.085 8.319 1.00 46.94 189 LEU A N 1
ATOM 1518 C CA . LEU A 1 189 ? -20.765 -0.039 8.874 1.00 46.94 189 LEU A CA 1
ATOM 1519 C C . LEU A 1 189 ? -21.072 0.239 10.367 1.00 46.94 189 LEU A C 1
ATOM 1521 O O . LEU A 1 189 ? -20.405 1.039 11.014 1.00 46.94 189 LEU A O 1
ATOM 1525 N N . SER A 1 190 ? -22.115 -0.395 10.911 1.00 46.28 190 SER A N 1
ATOM 1526 C CA . SER A 1 190 ? -22.460 -0.445 12.324 1.00 46.28 190 SER A CA 1
ATOM 1527 C C . SER A 1 190 ? -21.669 -1.470 13.147 1.00 46.28 190 SER A C 1
ATOM 1529 O O . SER A 1 190 ? -21.739 -1.373 14.375 1.00 46.28 190 SER A O 1
ATOM 1531 N N . ASP A 1 191 ? -20.958 -2.423 12.532 1.00 55.28 191 ASP A N 1
ATOM 1532 C CA . ASP A 1 191 ? -20.162 -3.425 13.248 1.00 55.28 191 ASP A CA 1
ATOM 1533 C C . ASP A 1 191 ? -18.923 -2.776 13.865 1.00 55.28 191 ASP A C 1
ATOM 1535 O O . ASP A 1 191 ? -18.094 -2.181 13.181 1.00 55.28 191 ASP A O 1
ATOM 1539 N N . ALA A 1 192 ? -18.796 -2.906 15.185 1.00 56.00 192 ALA A N 1
ATOM 1540 C CA . ALA A 1 192 ? -17.758 -2.273 16.002 1.00 56.00 192 ALA A CA 1
ATOM 1541 C C . ALA A 1 192 ? -16.325 -2.805 15.762 1.00 56.00 192 ALA A C 1
ATOM 1543 O O . ALA A 1 192 ? -15.438 -2.519 16.558 1.00 56.00 192 ALA A O 1
ATOM 1544 N N . ASN A 1 193 ? -16.109 -3.594 14.703 1.00 67.94 193 ASN A N 1
ATOM 1545 C CA . ASN A 1 193 ? -14.841 -4.239 14.352 1.00 67.94 193 ASN A CA 1
ATOM 1546 C C . ASN A 1 193 ? -14.591 -4.234 12.831 1.00 67.94 193 ASN A C 1
ATOM 1548 O O . ASN A 1 193 ? -14.002 -5.172 12.298 1.00 67.94 193 ASN A O 1
ATOM 1552 N N . PHE A 1 194 ? -15.066 -3.215 12.109 1.00 81.06 194 PHE A N 1
ATOM 1553 C CA . PHE A 1 194 ? -14.879 -3.152 10.658 1.00 81.06 194 PHE A CA 1
ATOM 1554 C C . PHE A 1 194 ? -13.388 -3.041 10.288 1.00 81.06 194 PHE A C 1
ATOM 1556 O O . PHE A 1 194 ? -12.693 -2.134 10.753 1.00 81.06 194 PHE A O 1
ATOM 1563 N N . LEU A 1 195 ? -12.896 -3.952 9.445 1.00 87.88 195 LEU A N 1
ATOM 1564 C CA . LEU A 1 195 ? -11.501 -3.981 9.002 1.00 87.88 195 LEU A CA 1
ATOM 1565 C C . LEU A 1 195 ? -11.388 -3.530 7.547 1.00 87.88 195 LEU A C 1
ATOM 1567 O O . LEU A 1 195 ? -12.103 -4.021 6.672 1.00 87.88 195 LEU A O 1
ATOM 1571 N N . VAL A 1 196 ? -10.449 -2.620 7.296 1.00 90.06 196 VAL A N 1
ATOM 1572 C CA . VAL A 1 196 ? -10.006 -2.249 5.949 1.00 90.06 196 VAL A CA 1
ATOM 1573 C C . VAL A 1 196 ? -8.580 -2.739 5.762 1.00 90.06 196 VAL A C 1
ATOM 1575 O O . VAL A 1 196 ? -7.670 -2.226 6.406 1.00 90.06 196 VAL A O 1
ATOM 1578 N N . TYR A 1 197 ? -8.371 -3.697 4.869 1.00 92.44 197 TYR A N 1
ATOM 1579 C CA . TYR A 1 197 ? -7.037 -4.175 4.527 1.00 92.44 197 TYR A CA 1
ATOM 1580 C C . TYR A 1 197 ? -6.376 -3.232 3.517 1.00 92.44 197 TYR A C 1
ATOM 1582 O O . TYR A 1 197 ? -6.949 -2.945 2.467 1.00 92.44 197 TYR A O 1
ATOM 1590 N N . LEU A 1 198 ? -5.174 -2.749 3.827 1.00 94.19 198 LEU A N 1
ATOM 1591 C CA . LEU A 1 198 ? -4.335 -1.959 2.928 1.00 94.19 198 LEU A CA 1
ATOM 1592 C C . LEU A 1 198 ? -3.134 -2.810 2.502 1.00 94.19 198 LEU A C 1
ATOM 1594 O O . LEU A 1 198 ? -2.282 -3.129 3.329 1.00 94.19 198 LEU A O 1
ATOM 1598 N N . VAL A 1 199 ? -3.079 -3.159 1.220 1.00 94.31 199 VAL A N 1
ATOM 1599 C CA . VAL A 1 199 ? -2.031 -3.997 0.609 1.00 94.31 199 VAL A CA 1
ATOM 1600 C C . VAL A 1 199 ? -1.286 -3.231 -0.480 1.00 94.31 199 VAL A C 1
ATOM 1602 O O . VAL A 1 199 ? -1.757 -2.199 -0.958 1.00 94.31 199 VAL A O 1
ATOM 1605 N N . GLU A 1 200 ? -0.125 -3.724 -0.906 1.00 90.69 200 GLU A N 1
ATOM 1606 C CA . GLU A 1 200 ? 0.685 -3.050 -1.927 1.00 90.69 200 GLU A CA 1
ATOM 1607 C C . GLU A 1 200 ? 0.100 -3.174 -3.336 1.00 90.69 200 GLU A C 1
ATOM 1609 O O . GLU A 1 200 ? 0.079 -2.203 -4.094 1.00 90.69 200 GLU A O 1
ATOM 1614 N N . GLY A 1 201 ? -0.365 -4.367 -3.706 1.00 88.81 201 GLY A N 1
ATOM 1615 C CA . GLY A 1 201 ? -0.755 -4.695 -5.074 1.00 88.81 201 GLY A CA 1
ATOM 1616 C C . GLY A 1 201 ? -2.261 -4.780 -5.295 1.00 88.81 201 GLY A C 1
ATOM 1617 O O . GLY A 1 201 ? -3.015 -5.248 -4.445 1.00 88.81 201 GLY A O 1
ATOM 1618 N N . GLU A 1 202 ? -2.708 -4.426 -6.504 1.00 87.88 202 GLU A N 1
ATOM 1619 C CA . GLU A 1 202 ? -4.113 -4.604 -6.897 1.00 87.88 202 GLU A CA 1
ATOM 1620 C C . GLU A 1 202 ? -4.525 -6.088 -6.909 1.00 87.88 202 GLU A C 1
ATOM 1622 O O . GLU A 1 202 ? -5.651 -6.422 -6.550 1.00 87.88 202 GLU A O 1
ATOM 1627 N N . LYS A 1 203 ? -3.585 -6.983 -7.255 1.00 88.44 203 LYS A N 1
ATOM 1628 C CA . LYS A 1 203 ? -3.758 -8.448 -7.197 1.00 88.44 203 LYS A CA 1
ATOM 1629 C C . LYS A 1 203 ? -4.171 -8.895 -5.792 1.00 88.44 203 LYS A C 1
ATOM 1631 O O . LYS A 1 203 ? -5.110 -9.667 -5.640 1.00 88.44 203 LYS A O 1
ATOM 1636 N N . ASP A 1 204 ? -3.464 -8.401 -4.785 1.00 91.69 204 ASP A N 1
ATOM 1637 C CA . ASP A 1 204 ? -3.667 -8.752 -3.382 1.00 91.69 204 ASP A CA 1
ATOM 1638 C C . ASP A 1 204 ? -4.973 -8.166 -2.850 1.00 91.69 204 ASP A C 1
ATOM 1640 O O . ASP A 1 204 ? -5.701 -8.825 -2.109 1.00 91.69 204 ASP A O 1
ATOM 1644 N N . ALA A 1 205 ? -5.332 -6.963 -3.306 1.00 88.75 205 ALA A N 1
ATOM 1645 C CA . ALA A 1 205 ? -6.609 -6.353 -2.967 1.00 88.75 205 ALA A CA 1
ATOM 1646 C C . ALA A 1 205 ? -7.782 -7.154 -3.555 1.00 88.75 205 ALA A C 1
ATOM 1648 O O . ALA A 1 205 ? -8.760 -7.401 -2.851 1.00 88.75 205 ALA A O 1
ATOM 1649 N N . ASP A 1 206 ? -7.683 -7.607 -4.810 1.00 84.94 206 ASP A N 1
ATOM 1650 C CA . ASP A 1 206 ? -8.678 -8.496 -5.431 1.00 84.94 206 ASP A CA 1
ATOM 1651 C C . ASP A 1 206 ? -8.753 -9.849 -4.711 1.00 84.94 206 ASP A C 1
ATOM 1653 O O . ASP A 1 206 ? -9.843 -10.369 -4.460 1.00 84.94 206 ASP A O 1
ATOM 1657 N N . ARG A 1 207 ? -7.597 -10.415 -4.339 1.00 86.31 207 ARG A N 1
ATOM 1658 C CA . ARG A 1 207 ? -7.520 -11.687 -3.614 1.00 86.31 207 ARG A CA 1
ATOM 1659 C C . ARG A 1 207 ? -8.228 -11.600 -2.266 1.00 86.31 207 ARG A C 1
ATOM 1661 O O . ARG A 1 207 ? -9.032 -12.475 -1.958 1.00 86.31 207 ARG A O 1
ATOM 1668 N N . LEU A 1 208 ? -7.993 -10.539 -1.501 1.00 86.88 208 LEU A N 1
ATOM 1669 C CA . LEU A 1 208 ? -8.693 -10.296 -0.243 1.00 86.88 208 LEU A CA 1
ATOM 1670 C C . LEU A 1 208 ? -10.183 -10.014 -0.458 1.00 86.88 208 LEU A C 1
ATOM 1672 O O . LEU A 1 208 ? -11.013 -10.590 0.236 1.00 86.88 208 LEU A O 1
ATOM 1676 N N . ALA A 1 209 ? -10.552 -9.214 -1.460 1.00 84.00 209 ALA A N 1
ATOM 1677 C CA . ALA A 1 209 ? -11.960 -8.965 -1.776 1.00 84.00 209 ALA A CA 1
ATOM 1678 C C . ALA A 1 209 ? -12.731 -10.251 -2.128 1.00 84.00 209 ALA A C 1
ATOM 1680 O O . ALA A 1 209 ? -13.923 -10.344 -1.843 1.00 84.00 209 ALA A O 1
ATOM 1681 N N . SER A 1 210 ? -12.060 -11.271 -2.680 1.00 82.94 210 SER A N 1
ATOM 1682 C CA . SER A 1 210 ? -12.666 -12.590 -2.927 1.00 82.94 210 SER A CA 1
ATOM 1683 C C . SER A 1 210 ? -13.039 -13.369 -1.655 1.00 82.94 210 SER A C 1
ATOM 1685 O O . SER A 1 210 ? -13.767 -14.354 -1.744 1.00 82.94 210 SER A O 1
ATOM 1687 N N . LEU A 1 211 ? -12.568 -12.925 -0.484 1.00 82.88 211 LEU A N 1
ATOM 1688 C CA . LEU A 1 211 ? -12.923 -13.447 0.840 1.00 82.88 211 LEU A CA 1
ATOM 1689 C C . LEU A 1 211 ? -14.011 -12.602 1.529 1.00 82.88 211 LEU A C 1
ATOM 1691 O O . LEU A 1 211 ? -14.166 -12.683 2.745 1.00 82.88 211 LEU A O 1
ATOM 1695 N N . ASP A 1 212 ? -14.721 -11.755 0.775 1.00 80.44 212 ASP A N 1
ATOM 1696 C CA . ASP A 1 212 ? -15.744 -10.823 1.271 1.00 80.44 212 ASP A CA 1
ATOM 1697 C C . ASP A 1 212 ? -15.229 -9.814 2.323 1.00 80.44 212 ASP A C 1
ATOM 1699 O O . ASP A 1 212 ? -16.006 -9.256 3.103 1.00 80.44 212 ASP A O 1
ATOM 1703 N N . VAL A 1 213 ? -13.920 -9.523 2.327 1.00 82.81 213 VAL A N 1
ATOM 1704 C CA . VAL A 1 213 ? -13.330 -8.452 3.148 1.00 82.81 213 VAL A CA 1
ATOM 1705 C C . VAL A 1 213 ? -13.082 -7.182 2.338 1.00 82.81 213 VAL A C 1
ATOM 1707 O O . VAL A 1 213 ? -12.918 -7.192 1.117 1.00 82.81 213 VAL A O 1
ATOM 1710 N N . TYR A 1 214 ? -13.029 -6.043 3.025 1.00 85.12 214 TYR A N 1
ATOM 1711 C CA . TYR A 1 214 ? -12.755 -4.769 2.376 1.00 85.12 214 TYR A CA 1
ATOM 1712 C C . TYR A 1 214 ? -11.247 -4.549 2.231 1.00 85.12 214 TYR A C 1
ATOM 1714 O O . TYR A 1 214 ? -10.561 -4.332 3.226 1.00 85.12 214 TYR A O 1
ATOM 1722 N N . ALA A 1 215 ? -10.741 -4.578 0.997 1.00 87.44 215 ALA A N 1
ATOM 1723 C CA . ALA A 1 215 ? -9.321 -4.415 0.706 1.00 87.44 215 ALA A CA 1
ATOM 1724 C C . ALA A 1 215 ? -9.050 -3.340 -0.351 1.00 87.44 215 ALA A C 1
ATOM 1726 O O . ALA A 1 215 ? -9.800 -3.173 -1.321 1.00 87.44 215 ALA A O 1
ATOM 1727 N N . VAL A 1 216 ? -7.959 -2.606 -0.151 1.00 89.69 216 VAL A N 1
ATOM 1728 C CA . VAL A 1 216 ? -7.530 -1.493 -0.995 1.00 89.69 216 VAL A CA 1
ATOM 1729 C C . VAL A 1 216 ? -6.023 -1.522 -1.227 1.00 89.69 216 VAL A C 1
ATOM 1731 O O . VAL A 1 216 ? -5.279 -2.023 -0.387 1.00 89.69 216 VAL A O 1
ATOM 1734 N N . SER A 1 217 ? -5.566 -0.945 -2.339 1.00 89.44 217 SER A N 1
ATOM 1735 C CA . SER A 1 217 ? -4.135 -0.769 -2.612 1.00 89.44 217 SER A CA 1
ATOM 1736 C C . SER A 1 217 ? -3.815 0.620 -3.173 1.00 89.44 217 SER A C 1
ATOM 1738 O O . SER A 1 217 ? -4.626 1.196 -3.908 1.00 89.44 217 SER A O 1
ATOM 1740 N N . PRO A 1 218 ? -2.648 1.211 -2.863 1.00 85.25 218 PRO A N 1
ATOM 1741 C CA . PRO A 1 218 ? -2.209 2.439 -3.514 1.00 85.25 218 PRO A CA 1
ATOM 1742 C C . PRO A 1 218 ? -1.979 2.218 -5.011 1.00 85.25 218 PRO A C 1
ATOM 1744 O O . PRO A 1 218 ? -1.432 1.204 -5.435 1.00 85.25 218 PRO A O 1
ATOM 1747 N N . HIS A 1 219 ? -2.341 3.203 -5.832 1.00 74.69 219 HIS A N 1
ATOM 1748 C CA . HIS A 1 219 ? -2.240 3.117 -7.295 1.00 74.69 219 HIS A CA 1
ATOM 1749 C C . HIS A 1 219 ? -0.795 2.943 -7.827 1.00 74.69 219 HIS A C 1
ATOM 1751 O O . HIS A 1 219 ? -0.579 2.543 -8.976 1.00 74.69 219 HIS A O 1
ATOM 1757 N N . THR A 1 220 ? 0.200 3.232 -6.995 1.00 69.50 220 THR A N 1
ATOM 1758 C CA . THR A 1 220 ? 1.655 3.145 -7.221 1.00 69.50 220 THR A CA 1
ATOM 1759 C C . THR A 1 220 ? 2.323 1.947 -6.539 1.00 69.50 220 THR A C 1
ATOM 1761 O O . THR A 1 220 ? 3.508 1.714 -6.781 1.00 69.50 220 THR A O 1
ATOM 1764 N N . GLY A 1 221 ? 1.605 1.191 -5.704 1.00 77.25 221 GLY A N 1
ATOM 1765 C CA . GLY A 1 221 ? 2.193 0.190 -4.806 1.00 77.25 221 GLY A CA 1
ATOM 1766 C C . GLY A 1 221 ? 3.113 0.788 -3.733 1.00 77.25 221 GLY A C 1
ATOM 1767 O O . GLY A 1 221 ? 2.970 1.955 -3.369 1.00 77.25 221 GLY A O 1
ATOM 1768 N N . SER A 1 222 ? 4.089 0.015 -3.243 1.00 72.81 222 SER A N 1
ATOM 1769 C CA . SER A 1 222 ? 5.051 0.429 -2.194 1.00 72.81 222 SER A CA 1
ATOM 1770 C C . SER A 1 222 ? 6.004 1.564 -2.581 1.00 72.81 222 SER A C 1
ATOM 1772 O O . SER A 1 222 ? 6.740 2.087 -1.739 1.00 72.81 222 SER A O 1
ATOM 1774 N N . GLY A 1 223 ? 5.981 1.989 -3.846 1.00 70.75 223 GLY A N 1
ATOM 1775 C CA . GLY A 1 223 ? 6.821 3.065 -4.362 1.00 70.75 223 GLY A CA 1
ATOM 1776 C C . GLY A 1 223 ? 6.414 4.475 -3.928 1.00 70.75 223 GLY A C 1
ATOM 1777 O O . GLY A 1 223 ? 7.171 5.407 -4.194 1.00 70.75 223 GLY A O 1
ATOM 1778 N N . SER A 1 224 ? 5.255 4.678 -3.286 1.00 71.62 224 SER A N 1
ATOM 1779 C CA . SER A 1 224 ? 4.851 6.013 -2.826 1.00 71.62 224 SER A CA 1
ATOM 1780 C C . SER A 1 224 ? 4.148 6.034 -1.472 1.00 71.62 224 SER A C 1
ATOM 1782 O O . SER A 1 224 ? 3.658 5.028 -0.962 1.00 71.62 224 SER A O 1
ATOM 1784 N N . ASP A 1 225 ? 4.081 7.234 -0.903 1.00 84.75 225 ASP A N 1
ATOM 1785 C CA . ASP A 1 225 ? 3.289 7.518 0.288 1.00 84.75 225 ASP A CA 1
ATOM 1786 C C . ASP A 1 225 ? 1.796 7.622 -0.056 1.00 84.75 225 ASP A C 1
ATOM 1788 O O . ASP A 1 225 ? 1.424 7.838 -1.216 1.00 84.75 225 ASP A O 1
ATOM 1792 N N . LEU A 1 226 ? 0.945 7.484 0.965 1.00 85.94 226 LEU A N 1
ATOM 1793 C CA . LEU A 1 226 ? -0.481 7.784 0.856 1.00 85.94 226 LEU A CA 1
ATOM 1794 C C . LEU A 1 226 ? -0.669 9.288 0.649 1.00 85.94 226 LEU A C 1
ATOM 1796 O O . LEU A 1 226 ? -0.067 10.104 1.353 1.00 85.94 226 LEU A O 1
ATOM 1800 N N . SER A 1 227 ? -1.539 9.672 -0.284 1.00 84.50 227 SER A N 1
ATOM 1801 C CA . SER A 1 227 ? -1.936 11.072 -0.409 1.00 84.50 227 SER A CA 1
ATOM 1802 C C . SER A 1 227 ? -2.866 11.478 0.739 1.00 84.50 227 SER A C 1
ATOM 1804 O O . SER A 1 227 ? -3.524 10.642 1.358 1.00 84.50 227 SER A O 1
ATOM 1806 N N . ALA A 1 228 ? -3.003 12.784 0.986 1.00 84.94 228 ALA A N 1
ATOM 1807 C CA . ALA A 1 228 ? -3.975 13.287 1.960 1.00 84.94 228 ALA A CA 1
ATOM 1808 C C . ALA A 1 228 ? -5.412 12.823 1.648 1.00 84.94 228 ALA A C 1
ATOM 1810 O O . ALA A 1 228 ? -6.195 12.557 2.556 1.0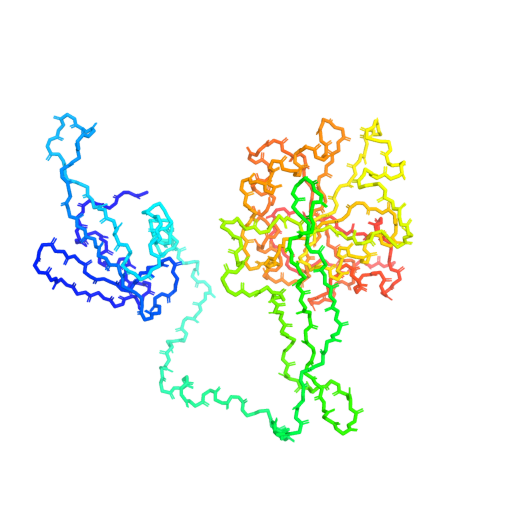0 84.94 228 ALA A O 1
ATOM 1811 N N . ALA A 1 229 ? -5.750 12.681 0.363 1.00 81.50 229 ALA A N 1
ATOM 1812 C CA . ALA A 1 229 ? -7.057 12.193 -0.057 1.00 81.50 229 ALA A CA 1
ATOM 1813 C C . ALA A 1 229 ? -7.249 10.695 0.251 1.00 81.50 229 ALA A C 1
ATOM 1815 O O . ALA A 1 229 ? -8.345 10.301 0.648 1.00 81.50 229 ALA A O 1
ATOM 1816 N N . ASP A 1 230 ? -6.193 9.880 0.135 1.00 84.38 230 ASP A N 1
ATOM 1817 C CA . ASP A 1 230 ? -6.239 8.457 0.498 1.00 84.38 230 ASP A CA 1
ATOM 1818 C C . ASP A 1 230 ? -6.433 8.283 2.009 1.00 84.38 230 ASP A C 1
ATOM 1820 O O . ASP A 1 230 ? -7.245 7.467 2.445 1.00 84.38 230 ASP A O 1
ATOM 1824 N N . VAL A 1 231 ? -5.735 9.095 2.810 1.00 89.25 231 VAL A N 1
ATOM 1825 C CA . VAL A 1 231 ? -5.853 9.100 4.276 1.00 89.25 231 VAL A CA 1
ATOM 1826 C C . VAL A 1 231 ? -7.266 9.490 4.719 1.00 89.25 231 VAL A C 1
ATOM 1828 O O . VAL A 1 231 ? -7.880 8.774 5.510 1.00 89.25 231 VAL A O 1
ATOM 1831 N N . GLU A 1 232 ? -7.824 10.576 4.177 1.00 85.44 232 GLU A N 1
ATOM 1832 C CA . GLU A 1 232 ? -9.199 11.001 4.480 1.00 85.44 232 GLU A CA 1
ATOM 1833 C C . GLU A 1 232 ? -10.240 9.959 4.047 1.00 85.44 232 GLU A C 1
ATOM 1835 O O . GLU A 1 232 ? -11.241 9.732 4.734 1.00 85.44 232 GLU A O 1
ATOM 1840 N N . LEU A 1 233 ? -9.999 9.275 2.927 1.00 82.06 233 LEU A N 1
ATOM 1841 C CA . LEU A 1 233 ? -10.857 8.189 2.473 1.00 82.06 233 LEU A CA 1
ATOM 1842 C C . LEU A 1 233 ? -10.831 6.997 3.437 1.00 82.06 233 LEU A C 1
ATOM 1844 O O . LEU A 1 233 ? -11.893 6.505 3.821 1.00 82.06 233 LEU A O 1
ATOM 1848 N N . LEU A 1 234 ? -9.640 6.541 3.831 1.00 86.38 234 LEU A N 1
ATOM 1849 C CA . LEU A 1 234 ? -9.471 5.438 4.779 1.00 86.38 234 LEU A CA 1
ATOM 1850 C C . LEU A 1 234 ? -10.113 5.767 6.126 1.00 86.38 234 LEU A C 1
ATOM 1852 O O . LEU A 1 234 ? -10.868 4.954 6.659 1.00 86.38 234 LEU A O 1
ATOM 1856 N N . LYS A 1 235 ? -9.915 6.995 6.615 1.00 87.44 235 LYS A N 1
ATOM 1857 C CA . LYS A 1 235 ? -10.579 7.523 7.811 1.00 87.44 235 LYS A CA 1
ATOM 1858 C C . LYS A 1 235 ? -12.100 7.446 7.708 1.00 87.44 235 LYS A C 1
ATOM 1860 O O . LYS A 1 235 ? -12.765 7.019 8.649 1.00 87.44 235 LYS A O 1
ATOM 1865 N N . LYS A 1 236 ? -12.663 7.818 6.555 1.00 82.81 236 LYS A N 1
ATOM 1866 C CA . LYS A 1 236 ? -14.107 7.726 6.307 1.00 82.81 236 LYS A CA 1
ATOM 1867 C C . LYS A 1 236 ? -14.610 6.281 6.302 1.00 82.81 236 LYS A C 1
ATOM 1869 O O . LYS A 1 236 ? -15.733 6.054 6.745 1.00 82.81 236 LYS A O 1
ATOM 1874 N N . TYR A 1 237 ? -13.826 5.328 5.795 1.00 80.44 237 TYR A N 1
ATOM 1875 C CA . TYR A 1 237 ? -14.231 3.919 5.769 1.00 80.44 237 TYR A CA 1
ATOM 1876 C C . TYR A 1 237 ? -14.276 3.290 7.146 1.00 80.44 237 TYR A C 1
ATOM 1878 O O . TYR A 1 237 ? -15.247 2.608 7.457 1.00 80.44 237 TYR A O 1
ATOM 1886 N N . VAL A 1 238 ? -13.242 3.508 7.957 1.00 81.62 238 VAL A N 1
ATOM 1887 C CA . VAL A 1 238 ? -13.183 2.889 9.283 1.00 81.62 238 VAL A CA 1
ATOM 1888 C C . VAL A 1 238 ? -14.047 3.627 10.303 1.00 81.62 238 VAL A C 1
ATOM 1890 O O . VAL A 1 238 ? -14.530 3.012 11.250 1.00 81.62 238 VAL A O 1
ATOM 1893 N N . SER A 1 239 ? -14.303 4.923 10.089 1.00 78.56 239 SER A N 1
ATOM 1894 C CA . SER A 1 239 ? -15.065 5.766 11.014 1.00 78.56 239 SER A CA 1
ATOM 1895 C C . SER A 1 239 ? -14.561 5.616 12.465 1.00 78.56 239 SER A C 1
ATOM 1897 O O . SER A 1 239 ? -13.370 5.411 12.686 1.00 78.56 239 SER A O 1
ATOM 1899 N N . ASP A 1 240 ? -15.437 5.730 13.462 1.00 72.12 240 ASP A N 1
ATOM 1900 C CA . ASP A 1 240 ? -15.133 5.527 14.886 1.00 72.12 240 ASP A CA 1
ATOM 1901 C C . ASP A 1 240 ? -15.166 4.049 15.333 1.00 72.12 240 ASP A C 1
ATOM 1903 O O . ASP A 1 240 ? -14.991 3.757 16.515 1.00 72.12 240 ASP A O 1
ATOM 1907 N N . ARG A 1 241 ? -15.412 3.110 14.409 1.00 71.81 241 ARG A N 1
ATOM 1908 C CA . ARG A 1 241 ? -15.769 1.707 14.710 1.00 71.81 241 ARG A CA 1
ATOM 1909 C C . ARG A 1 241 ? -14.890 0.660 14.041 1.00 71.81 241 ARG A C 1
ATOM 1911 O O . ARG A 1 241 ? -15.146 -0.533 14.179 1.00 71.81 241 ARG A O 1
ATOM 1918 N N . GLY A 1 242 ? -13.880 1.087 13.300 1.00 85.44 242 GLY A N 1
ATOM 1919 C CA . GLY A 1 242 ? -13.026 0.199 12.532 1.00 85.44 242 GLY A CA 1
ATOM 1920 C C . GLY A 1 242 ? -11.552 0.527 12.671 1.00 85.44 242 GLY A C 1
ATOM 1921 O O . GLY A 1 242 ? -11.150 1.442 13.392 1.00 85.44 242 GLY A O 1
ATOM 1922 N N . ARG A 1 243 ? -10.743 -0.226 11.933 1.00 90.88 243 ARG A N 1
ATOM 1923 C CA . ARG A 1 243 ? -9.307 0.019 11.798 1.00 90.88 243 ARG A CA 1
ATOM 1924 C C . ARG A 1 243 ? -8.791 -0.401 10.433 1.00 90.88 243 ARG A C 1
ATOM 1926 O O . ARG A 1 243 ? -9.409 -1.206 9.733 1.00 90.88 243 ARG A O 1
ATOM 1933 N N . VAL A 1 244 ? -7.645 0.159 10.071 1.00 93.06 244 VAL A N 1
ATOM 1934 C CA . VAL A 1 244 ? -6.884 -0.257 8.896 1.00 93.06 244 VAL A CA 1
ATOM 1935 C C . VAL A 1 244 ? -5.910 -1.360 9.306 1.00 93.06 244 VAL A C 1
ATOM 1937 O O . VAL A 1 244 ? -5.172 -1.203 10.274 1.00 93.06 244 VAL A O 1
ATOM 1940 N N . VAL A 1 245 ? -5.895 -2.465 8.568 1.00 94.81 245 VAL A N 1
ATOM 1941 C CA . VAL A 1 245 ? -4.897 -3.531 8.698 1.00 94.81 245 VAL A CA 1
ATOM 1942 C C . VAL A 1 245 ? -3.959 -3.417 7.507 1.00 94.81 245 VAL A C 1
ATOM 1944 O O . VAL A 1 245 ? -4.350 -3.702 6.378 1.00 94.81 245 VAL A O 1
ATOM 1947 N N . ILE A 1 246 ? -2.734 -2.958 7.735 1.00 95.81 246 ILE A N 1
ATOM 1948 C CA . ILE A 1 246 ? -1.723 -2.893 6.680 1.00 95.81 246 ILE A CA 1
ATOM 1949 C C . ILE A 1 246 ? -1.056 -4.261 6.575 1.00 95.81 246 ILE A C 1
ATOM 1951 O O . ILE A 1 246 ? -0.552 -4.767 7.580 1.00 95.81 246 ILE A O 1
ATOM 1955 N N . VAL A 1 247 ? -1.027 -4.825 5.367 1.00 95.75 247 VAL A N 1
ATOM 1956 C CA . VAL A 1 247 ? -0.354 -6.097 5.085 1.00 95.75 247 VAL A CA 1
ATOM 1957 C C . VAL A 1 247 ? 0.773 -5.857 4.079 1.00 95.75 247 VAL A C 1
ATOM 1959 O O . VAL A 1 247 ? 0.487 -5.774 2.883 1.00 95.75 247 VAL A O 1
ATOM 1962 N N . PRO A 1 248 ? 2.023 -5.654 4.548 1.00 94.38 248 PRO A N 1
ATOM 1963 C CA . PRO A 1 248 ? 3.175 -5.484 3.668 1.00 94.38 248 PRO A CA 1
ATOM 1964 C C . PRO A 1 248 ? 3.595 -6.810 3.033 1.00 94.38 248 PRO A C 1
ATOM 1966 O O . PRO A 1 248 ? 3.394 -7.877 3.623 1.00 94.38 248 PRO A O 1
ATOM 1969 N N . ASP A 1 249 ? 4.275 -6.721 1.893 1.00 93.94 249 ASP A N 1
ATOM 1970 C CA . ASP A 1 249 ? 5.078 -7.823 1.371 1.00 93.94 249 ASP A CA 1
ATOM 1971 C C . ASP A 1 249 ? 6.221 -8.113 2.367 1.00 93.94 249 ASP A C 1
ATOM 1973 O O . ASP A 1 249 ? 6.754 -7.202 3.015 1.00 93.94 249 ASP A O 1
ATOM 1977 N N . LEU A 1 250 ? 6.621 -9.383 2.506 1.00 90.88 250 LEU A N 1
ATOM 1978 C CA . LEU A 1 250 ? 7.711 -9.808 3.397 1.00 90.88 250 LEU A CA 1
ATOM 1979 C C . LEU A 1 250 ? 9.105 -9.432 2.860 1.00 90.88 250 LEU A C 1
ATOM 1981 O O . LEU A 1 250 ? 10.009 -10.263 2.779 1.00 90.88 250 LEU A O 1
ATOM 1985 N N . ASP A 1 251 ? 9.308 -8.170 2.495 1.00 88.12 251 ASP A N 1
ATOM 1986 C CA . ASP A 1 251 ? 10.600 -7.622 2.102 1.00 88.12 251 ASP A CA 1
ATOM 1987 C C . ASP A 1 251 ? 10.849 -6.225 2.697 1.00 88.12 251 ASP A C 1
ATOM 1989 O O . ASP A 1 251 ? 9.977 -5.579 3.282 1.00 88.12 251 ASP A O 1
ATOM 1993 N N . ALA A 1 252 ? 12.090 -5.745 2.588 1.00 86.12 252 ALA A N 1
ATOM 1994 C CA . ALA A 1 252 ? 12.472 -4.460 3.169 1.00 86.12 252 ALA A CA 1
ATOM 1995 C C . ALA A 1 252 ? 11.682 -3.272 2.589 1.00 86.12 252 ALA A C 1
ATOM 1997 O O . ALA A 1 252 ? 11.402 -2.320 3.315 1.00 86.12 252 ALA A O 1
ATOM 1998 N N . VAL A 1 253 ? 11.331 -3.312 1.300 1.00 86.75 253 VAL A N 1
ATOM 1999 C CA . VAL A 1 253 ? 10.622 -2.218 0.622 1.00 86.75 253 VAL A CA 1
ATOM 2000 C C . VAL A 1 253 ? 9.172 -2.163 1.094 1.00 86.75 253 VAL A C 1
ATOM 2002 O O . VAL A 1 253 ? 8.674 -1.072 1.391 1.00 86.75 253 VAL A O 1
ATOM 2005 N N . GLY A 1 254 ? 8.532 -3.323 1.228 1.00 89.00 254 GLY A N 1
ATOM 2006 C CA . GLY A 1 254 ? 7.169 -3.443 1.721 1.00 89.00 254 GLY A CA 1
ATOM 2007 C C . GLY A 1 254 ? 7.022 -2.977 3.161 1.00 89.00 254 GLY A C 1
ATOM 2008 O O . GLY A 1 254 ? 6.188 -2.119 3.467 1.00 89.00 254 GLY A O 1
ATOM 2009 N N . PHE A 1 255 ? 7.919 -3.419 4.047 1.00 90.50 255 PHE A N 1
ATOM 2010 C CA . PHE A 1 255 ? 7.944 -2.940 5.433 1.00 90.50 255 PHE A CA 1
ATOM 2011 C C . PHE A 1 255 ? 8.199 -1.434 5.541 1.00 90.50 255 PHE A C 1
ATOM 2013 O O . PHE A 1 255 ? 7.532 -0.747 6.319 1.00 90.50 255 PHE A O 1
ATOM 2020 N N . GLU A 1 256 ? 9.137 -0.891 4.760 1.00 89.94 256 GLU A N 1
ATOM 2021 C CA . GLU A 1 256 ? 9.391 0.550 4.738 1.00 89.94 256 GLU A CA 1
ATOM 2022 C C . GLU A 1 256 ? 8.156 1.340 4.283 1.00 89.94 256 GLU A C 1
ATOM 2024 O O . GLU A 1 256 ? 7.879 2.404 4.841 1.00 89.94 256 GLU A O 1
ATOM 2029 N N . ALA A 1 257 ? 7.417 0.852 3.282 1.00 89.56 257 ALA A N 1
ATOM 2030 C CA . ALA A 1 257 ? 6.183 1.480 2.819 1.00 89.56 257 ALA A CA 1
ATOM 2031 C C . ALA A 1 257 ? 5.080 1.420 3.882 1.00 89.56 257 ALA A C 1
ATOM 2033 O O . ALA A 1 257 ? 4.504 2.457 4.222 1.00 89.56 257 ALA A O 1
ATOM 2034 N N . ALA A 1 258 ? 4.853 0.248 4.478 1.00 93.50 258 ALA A N 1
ATOM 2035 C CA . ALA A 1 258 ? 3.848 0.059 5.517 1.00 93.50 258 ALA A CA 1
ATOM 2036 C C . ALA A 1 258 ? 4.077 0.954 6.740 1.00 93.50 258 ALA A C 1
ATOM 2038 O O . ALA A 1 258 ? 3.123 1.546 7.239 1.00 93.50 258 ALA A O 1
ATOM 2039 N N . LEU A 1 259 ? 5.328 1.138 7.175 1.00 93.00 259 LEU A N 1
ATOM 2040 C CA . LEU A 1 259 ? 5.649 2.054 8.274 1.00 93.00 259 LEU A CA 1
ATOM 2041 C C . LEU A 1 259 ? 5.316 3.513 7.938 1.00 93.00 259 LEU A C 1
ATOM 2043 O O . LEU A 1 259 ? 4.802 4.241 8.789 1.00 93.00 259 LEU A O 1
ATOM 2047 N N . ARG A 1 260 ? 5.574 3.955 6.699 1.00 93.19 260 ARG A N 1
ATOM 2048 C CA . ARG A 1 260 ? 5.204 5.313 6.261 1.00 93.19 260 ARG A CA 1
ATOM 2049 C C . ARG A 1 260 ? 3.689 5.484 6.229 1.00 93.19 260 ARG A C 1
ATOM 2051 O O . ARG A 1 260 ? 3.183 6.482 6.737 1.00 93.19 260 ARG A O 1
ATOM 2058 N N . TRP A 1 261 ? 2.965 4.503 5.693 1.00 94.38 261 TRP A N 1
ATOM 2059 C CA . TRP A 1 261 ? 1.502 4.523 5.649 1.00 94.38 261 TRP A CA 1
ATOM 2060 C C . TRP A 1 261 ? 0.887 4.502 7.048 1.00 94.38 261 TRP A C 1
ATOM 2062 O O . TRP A 1 261 ? -0.007 5.303 7.323 1.00 94.38 261 TRP A O 1
ATOM 2072 N N . LYS A 1 262 ? 1.407 3.656 7.947 1.00 95.12 262 LYS A N 1
ATO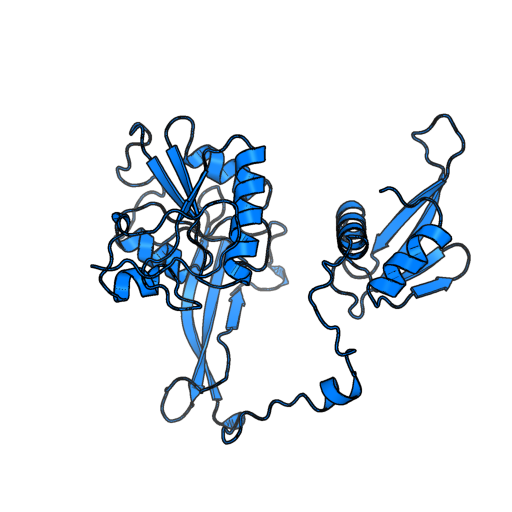M 2073 C CA . LYS A 1 262 ? 1.015 3.605 9.359 1.00 95.12 262 LYS A CA 1
ATOM 2074 C C . LYS A 1 262 ? 1.164 4.980 10.005 1.00 95.12 262 LYS A C 1
ATOM 2076 O O . LYS A 1 262 ? 0.183 5.513 10.511 1.00 95.12 262 LYS A O 1
ATOM 2081 N N . ALA A 1 263 ? 2.339 5.600 9.883 1.00 94.38 263 ALA A N 1
ATOM 2082 C CA . ALA A 1 263 ? 2.592 6.925 10.443 1.00 94.38 263 ALA A CA 1
ATOM 2083 C C . ALA A 1 263 ? 1.630 7.999 9.896 1.00 94.38 263 ALA A C 1
ATOM 2085 O O . ALA A 1 263 ? 1.142 8.836 10.656 1.00 94.38 263 ALA A O 1
ATOM 2086 N N . SER A 1 264 ? 1.322 7.980 8.592 1.00 94.38 264 SER A N 1
ATOM 2087 C CA . SER A 1 264 ? 0.346 8.902 7.989 1.00 94.38 264 SER A CA 1
ATOM 2088 C C . SER A 1 264 ? -1.070 8.713 8.540 1.00 94.38 264 SER A C 1
ATOM 2090 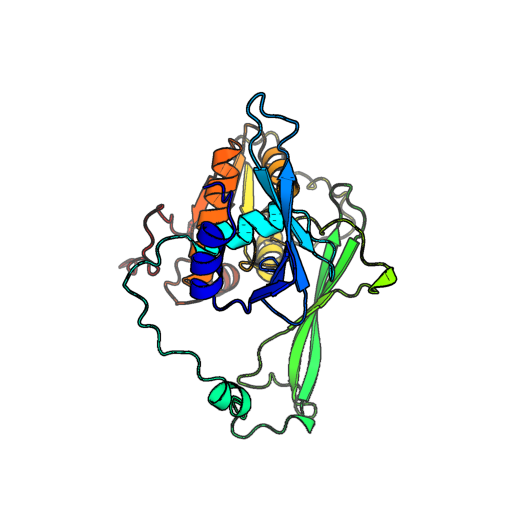O O . SER A 1 264 ? -1.774 9.697 8.771 1.00 94.38 264 SER A O 1
ATOM 2092 N N . LEU A 1 265 ? -1.488 7.466 8.760 1.00 94.94 265 LEU A N 1
ATOM 2093 C CA . LEU A 1 265 ? -2.810 7.128 9.288 1.00 94.94 265 LEU A CA 1
ATOM 2094 C C . LEU A 1 265 ? -2.933 7.473 10.776 1.00 94.94 265 LEU A C 1
ATOM 2096 O O . LEU A 1 265 ? -3.905 8.118 11.175 1.00 94.94 265 LEU A O 1
ATOM 2100 N N . GLU A 1 266 ? -1.922 7.142 11.579 1.00 95.06 266 GLU A N 1
ATOM 2101 C CA . GLU A 1 266 ? -1.870 7.491 13.003 1.00 95.06 266 GLU A CA 1
ATOM 2102 C C . GLU A 1 266 ? -1.894 9.007 13.210 1.00 95.06 266 GLU A C 1
ATOM 2104 O O . GLU A 1 266 ? -2.658 9.507 14.036 1.00 95.06 266 GLU A O 1
ATOM 2109 N N . ALA A 1 267 ? -1.136 9.760 12.404 1.00 95.19 267 ALA A N 1
ATOM 2110 C CA . ALA A 1 267 ? -1.143 11.222 12.445 1.00 95.19 267 ALA A CA 1
ATOM 2111 C C . ALA A 1 267 ? -2.531 11.823 12.145 1.00 95.19 267 ALA A C 1
ATOM 2113 O O . ALA A 1 267 ? -2.854 12.907 12.632 1.00 95.19 267 ALA A O 1
ATOM 2114 N N . ALA A 1 268 ? -3.369 11.118 11.379 1.00 94.19 268 ALA A N 1
ATOM 2115 C CA . ALA A 1 268 ? -4.746 11.510 11.081 1.00 94.19 268 ALA A CA 1
ATOM 2116 C C . ALA A 1 268 ? -5.782 10.987 12.100 1.00 94.19 268 ALA A C 1
ATOM 2118 O O . ALA A 1 268 ? -6.983 11.262 11.951 1.00 94.19 268 ALA A O 1
ATOM 2119 N N . GLY A 1 269 ? -5.332 10.261 13.131 1.00 93.94 269 GLY A N 1
ATOM 2120 C CA . GLY A 1 269 ? -6.170 9.641 14.157 1.00 93.94 269 GLY A CA 1
ATOM 2121 C C . GLY A 1 269 ? -6.917 8.396 13.676 1.00 93.94 269 GLY A C 1
ATOM 2122 O O . GLY A 1 269 ? -7.972 8.080 14.219 1.00 93.94 269 GLY A O 1
ATOM 2123 N N . VAL A 1 270 ? -6.420 7.727 12.633 1.00 92.69 270 VAL A N 1
ATOM 2124 C CA . VAL A 1 270 ? -7.006 6.493 12.098 1.00 92.69 270 VAL A CA 1
ATOM 2125 C C . VAL A 1 270 ? -6.424 5.298 12.860 1.00 92.69 270 VAL A C 1
ATOM 2127 O O . VAL A 1 270 ? -5.205 5.121 12.832 1.00 92.69 270 VAL A O 1
ATOM 2130 N N . PRO A 1 271 ? -7.247 4.459 13.520 1.00 93.00 271 PRO A N 1
ATOM 2131 C CA . PRO A 1 271 ? -6.762 3.233 14.144 1.00 93.00 271 PRO A CA 1
ATOM 2132 C C . PRO A 1 271 ? -6.138 2.315 13.091 1.00 93.00 271 PRO A C 1
ATOM 2134 O O . PRO A 1 271 ? -6.767 2.020 12.071 1.00 93.00 271 PRO A O 1
ATOM 2137 N N . VAL A 1 272 ? -4.907 1.870 13.327 1.00 94.06 272 VAL A N 1
ATOM 2138 C CA . VAL A 1 272 ? -4.147 1.071 12.364 1.00 94.06 272 VAL A CA 1
ATOM 2139 C C . VAL A 1 272 ? -3.298 0.016 13.066 1.00 94.06 272 VAL A C 1
ATOM 2141 O O . VAL A 1 272 ? -2.711 0.273 14.114 1.00 94.06 272 VAL A O 1
ATOM 2144 N N . GLU A 1 273 ? -3.234 -1.173 12.477 1.00 93.69 273 GLU A N 1
ATOM 2145 C CA . GLU A 1 273 ? -2.305 -2.242 12.848 1.00 93.69 273 GLU A CA 1
ATOM 2146 C C . GLU A 1 273 ? -1.546 -2.733 11.609 1.00 93.69 273 GLU A C 1
ATOM 2148 O O . GLU A 1 273 ? -1.997 -2.553 10.475 1.00 93.69 273 GLU A O 1
ATOM 2153 N N . MET A 1 274 ? -0.386 -3.349 11.825 1.00 94.62 274 MET A N 1
ATOM 2154 C CA . MET A 1 274 ? 0.391 -4.004 10.775 1.00 94.62 274 MET A CA 1
ATOM 2155 C C . MET A 1 274 ? 0.403 -5.504 11.033 1.00 94.62 274 MET A C 1
ATOM 2157 O O . MET A 1 274 ? 0.712 -5.940 12.144 1.00 94.62 274 MET A O 1
ATOM 2161 N N . ARG A 1 275 ? 0.092 -6.293 10.005 1.00 95.06 275 ARG A N 1
ATOM 2162 C CA . ARG A 1 275 ? 0.186 -7.752 10.063 1.00 95.06 275 ARG A CA 1
ATOM 2163 C C . ARG A 1 275 ? 0.831 -8.288 8.804 1.00 95.06 275 ARG A C 1
ATOM 2165 O O . ARG A 1 275 ? 0.536 -7.787 7.733 1.00 95.06 275 ARG A O 1
ATOM 2172 N N . ALA A 1 276 ? 1.676 -9.299 8.911 1.00 93.44 276 ALA A N 1
ATOM 2173 C CA . ALA A 1 276 ? 2.385 -9.862 7.770 1.00 93.44 276 ALA A CA 1
ATOM 2174 C C . ALA A 1 276 ? 2.110 -11.358 7.606 1.00 93.44 276 ALA A C 1
ATOM 2176 O O . ALA A 1 276 ? 1.573 -12.017 8.501 1.00 93.44 276 ALA A O 1
ATOM 2177 N N . SER A 1 277 ? 2.482 -11.884 6.440 1.00 93.50 277 SER A N 1
ATOM 2178 C CA . SER A 1 277 ? 2.342 -13.301 6.124 1.00 93.50 277 SER A CA 1
ATOM 2179 C C . SER A 1 277 ? 3.062 -14.190 7.149 1.00 93.50 277 SER A C 1
ATOM 2181 O O . SER A 1 277 ? 4.199 -13.929 7.542 1.00 93.50 277 SER A O 1
ATOM 2183 N N . ALA A 1 278 ? 2.407 -15.279 7.553 1.00 91.56 278 ALA A N 1
ATOM 2184 C CA . ALA A 1 278 ? 2.991 -16.322 8.395 1.00 91.56 278 ALA A CA 1
ATOM 2185 C C . ALA A 1 278 ? 3.919 -17.298 7.654 1.00 91.56 278 ALA A C 1
ATOM 2187 O O . ALA A 1 278 ? 4.512 -18.166 8.293 1.00 91.56 278 ALA A O 1
ATOM 2188 N N . THR A 1 279 ? 4.063 -17.184 6.328 1.00 90.25 279 THR A N 1
ATOM 2189 C CA . THR A 1 279 ? 4.924 -18.090 5.544 1.00 90.25 279 THR A CA 1
ATOM 2190 C C . THR A 1 279 ? 6.391 -17.981 5.958 1.00 90.25 279 THR A C 1
ATOM 2192 O O . THR A 1 279 ? 7.127 -18.962 5.885 1.00 90.25 279 THR A O 1
ATOM 2195 N N . GLY A 1 280 ? 6.824 -16.791 6.396 1.00 78.75 280 GLY A N 1
ATOM 2196 C CA . GLY A 1 280 ? 8.225 -16.492 6.701 1.00 78.75 280 GLY A CA 1
ATOM 2197 C C . GLY A 1 280 ? 9.132 -16.459 5.465 1.00 78.75 280 GLY A C 1
ATOM 2198 O O . GLY A 1 280 ? 10.348 -16.327 5.608 1.00 78.75 280 GLY A O 1
ATOM 2199 N N . GLU A 1 281 ? 8.564 -16.580 4.263 1.00 85.56 281 GLU A N 1
ATOM 2200 C CA . GLU A 1 281 ? 9.300 -16.547 3.002 1.00 85.56 281 GLU A CA 1
ATOM 2201 C C . GLU A 1 281 ? 9.547 -15.096 2.570 1.00 85.56 281 GLU A C 1
ATOM 2203 O O . GLU A 1 281 ? 8.621 -14.288 2.503 1.00 85.56 281 GLU A O 1
ATOM 2208 N N . GLU A 1 282 ? 10.805 -14.753 2.275 1.00 88.12 282 GLU A N 1
ATOM 2209 C CA . GLU A 1 282 ? 11.172 -13.410 1.810 1.00 88.12 282 GLU A CA 1
ATOM 2210 C C . GLU A 1 282 ? 10.427 -13.061 0.512 1.00 88.12 282 GLU A C 1
ATOM 2212 O O . GLU A 1 282 ? 10.455 -13.813 -0.464 1.00 88.12 282 GLU A O 1
ATOM 2217 N N . GLY A 1 283 ? 9.779 -11.898 0.504 1.00 86.06 283 GLY A N 1
ATOM 2218 C CA . GLY A 1 283 ? 8.970 -11.399 -0.605 1.00 86.06 283 GLY A CA 1
ATOM 2219 C C . GLY A 1 283 ? 7.570 -12.008 -0.707 1.00 86.06 283 GLY A C 1
ATOM 2220 O O . GLY A 1 283 ? 6.880 -11.708 -1.676 1.00 86.06 283 GLY A O 1
ATOM 2221 N N . SER A 1 284 ? 7.149 -12.843 0.251 1.00 90.44 284 SER A N 1
ATOM 2222 C CA . SER A 1 284 ? 5.780 -13.366 0.289 1.00 90.44 284 SER A CA 1
ATOM 2223 C C . SER A 1 284 ? 4.778 -12.247 0.562 1.00 90.44 284 SER A C 1
ATOM 2225 O O . SER A 1 284 ? 4.919 -11.493 1.528 1.00 90.44 284 SER A O 1
ATOM 2227 N N . ASP A 1 285 ? 3.748 -12.183 -0.277 1.00 93.88 285 ASP A N 1
ATOM 2228 C CA . ASP A 1 285 ? 2.599 -11.291 -0.120 1.00 93.88 285 ASP A CA 1
ATOM 2229 C C . ASP A 1 285 ? 1.391 -12.027 0.503 1.00 93.88 285 ASP A C 1
ATOM 2231 O O . ASP A 1 285 ? 1.459 -13.206 0.871 1.00 93.88 285 ASP A O 1
ATOM 2235 N N . VAL A 1 286 ? 0.261 -11.331 0.671 1.00 94.56 286 VAL A N 1
ATOM 2236 C CA . VAL A 1 286 ? -0.957 -11.935 1.246 1.00 94.56 286 VAL A CA 1
ATOM 2237 C C . VAL A 1 286 ? -1.573 -13.001 0.336 1.00 94.56 286 VAL A C 1
ATOM 2239 O O . VAL A 1 286 ? -2.271 -13.891 0.819 1.00 94.56 286 VAL A O 1
ATOM 2242 N N . SER A 1 287 ? -1.334 -12.944 -0.977 1.00 92.94 287 SER A N 1
ATOM 2243 C CA . SER A 1 287 ? -1.784 -14.011 -1.870 1.00 92.94 287 SER A CA 1
ATOM 2244 C C . SER A 1 287 ? -0.970 -15.277 -1.625 1.00 92.94 287 SER A C 1
ATOM 2246 O O . SER A 1 287 ? -1.568 -16.339 -1.479 1.00 92.94 287 SER A O 1
ATOM 2248 N N . ASP A 1 288 ? 0.354 -15.157 -1.491 1.00 94.31 288 ASP A N 1
ATOM 2249 C CA . ASP A 1 288 ? 1.230 -16.290 -1.161 1.00 94.31 288 ASP A CA 1
ATOM 2250 C C . ASP A 1 288 ? 0.875 -16.897 0.209 1.00 94.31 288 ASP A C 1
ATOM 2252 O O . ASP A 1 288 ? 0.861 -18.116 0.370 1.00 94.31 288 ASP A O 1
ATOM 2256 N N . HIS A 1 289 ? 0.510 -16.058 1.185 1.00 94.75 289 HIS A N 1
ATOM 2257 C CA . HIS A 1 289 ? -0.002 -16.495 2.487 1.00 94.75 289 HIS A CA 1
ATOM 2258 C C . HIS A 1 289 ? -1.232 -17.407 2.360 1.00 94.75 289 HIS A C 1
ATOM 2260 O O . HIS A 1 289 ? -1.268 -18.504 2.920 1.00 94.75 289 HIS A O 1
ATOM 2266 N N . LEU A 1 290 ? -2.229 -16.963 1.592 1.00 93.12 290 LEU A N 1
ATOM 2267 C CA . LEU A 1 290 ? -3.463 -17.714 1.364 1.00 93.12 290 LEU A CA 1
ATOM 2268 C C . LEU A 1 290 ? -3.214 -18.981 0.536 1.00 93.12 290 LEU A C 1
ATOM 2270 O O . LEU A 1 290 ? -3.828 -20.018 0.787 1.00 93.12 290 LEU A O 1
ATOM 2274 N N . ASP A 1 291 ? -2.305 -18.920 -0.437 1.00 94.38 291 ASP A N 1
ATOM 2275 C CA . ASP A 1 291 ? -1.955 -20.058 -1.291 1.00 94.38 291 ASP A CA 1
ATOM 2276 C C . ASP A 1 291 ? -1.152 -21.127 -0.528 1.00 94.38 291 ASP A C 1
ATOM 2278 O O . ASP A 1 291 ? -1.273 -22.318 -0.823 1.00 94.38 291 ASP A O 1
ATOM 2282 N N . ALA A 1 292 ? -0.417 -20.731 0.516 1.00 92.56 292 ALA A N 1
ATOM 2283 C CA . ALA A 1 292 ? 0.206 -21.637 1.481 1.00 92.56 292 ALA A CA 1
ATOM 2284 C C . ALA A 1 292 ? -0.800 -22.284 2.462 1.00 92.56 292 ALA A C 1
ATOM 2286 O O . ALA A 1 292 ? -0.416 -23.139 3.261 1.00 92.56 292 ALA A O 1
ATOM 2287 N N . GLY A 1 293 ? -2.088 -21.927 2.384 1.00 95.00 293 GLY A N 1
ATOM 2288 C CA . GLY A 1 293 ? -3.168 -22.520 3.175 1.00 95.00 293 GLY A CA 1
ATOM 2289 C C . GLY A 1 293 ? -3.437 -21.835 4.515 1.00 95.00 293 GLY A C 1
ATOM 2290 O O . GLY A 1 293 ? -4.243 -22.347 5.292 1.00 95.00 293 GLY A O 1
ATOM 2291 N N . PHE A 1 294 ? -2.796 -20.697 4.785 1.00 92.00 294 PHE A N 1
ATOM 2292 C CA . PHE A 1 294 ? -3.093 -19.881 5.957 1.00 92.00 294 PHE A CA 1
ATOM 2293 C C . PHE A 1 294 ? -4.360 -19.039 5.748 1.00 92.00 294 PHE A C 1
ATOM 2295 O O . PHE A 1 294 ? -4.736 -18.703 4.623 1.00 92.00 294 PHE A O 1
ATOM 2302 N N . SER A 1 295 ? -5.032 -18.699 6.843 1.00 91.94 295 SER A N 1
ATOM 2303 C CA . SER A 1 295 ? -6.188 -17.803 6.886 1.00 91.94 295 SER A CA 1
ATOM 2304 C C . SER A 1 295 ? -5.784 -16.386 7.309 1.00 91.94 295 SER A C 1
ATOM 2306 O O . SER A 1 295 ? -4.702 -16.169 7.836 1.00 91.94 295 SER A O 1
ATOM 2308 N N . LEU A 1 296 ? -6.673 -15.399 7.157 1.00 89.75 296 LEU A N 1
ATOM 2309 C CA . LEU A 1 296 ? 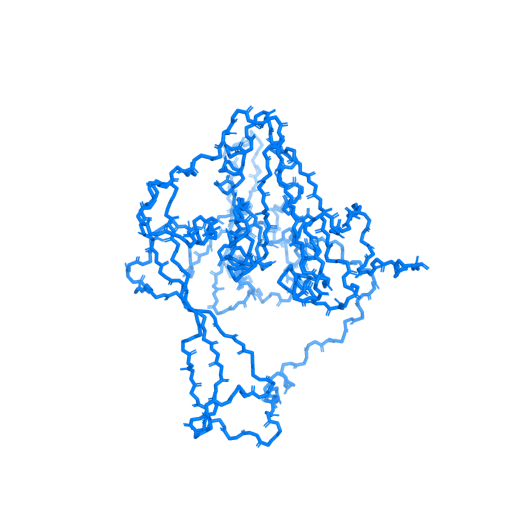-6.384 -14.024 7.603 1.00 89.75 296 LEU A CA 1
ATOM 2310 C C . LEU A 1 296 ? -6.155 -13.902 9.118 1.00 89.75 296 LEU A C 1
ATOM 2312 O O . LEU A 1 296 ? -5.495 -12.959 9.559 1.00 89.75 296 LEU A O 1
ATOM 2316 N N . ASP A 1 297 ? -6.682 -14.842 9.903 1.00 89.81 297 ASP A N 1
ATOM 2317 C CA . ASP A 1 297 ? -6.463 -14.901 11.349 1.00 89.81 297 ASP A CA 1
ATOM 2318 C C . ASP A 1 297 ? -5.045 -15.378 11.700 1.00 89.81 297 ASP A C 1
ATOM 2320 O O . ASP A 1 297 ? -4.552 -15.075 12.786 1.00 89.81 297 ASP A O 1
ATOM 2324 N N . ASP A 1 298 ? -4.372 -16.061 10.769 1.00 90.62 298 ASP A N 1
ATOM 2325 C CA . ASP A 1 298 ? -2.996 -16.534 10.923 1.00 90.62 298 ASP A CA 1
ATOM 2326 C C . ASP A 1 298 ? -1.958 -15.447 10.592 1.00 90.62 298 ASP A C 1
ATOM 2328 O O . ASP A 1 298 ? -0.760 -15.664 10.773 1.00 90.62 298 ASP A O 1
ATOM 2332 N N . LEU A 1 299 ? -2.380 -14.266 10.117 1.00 92.38 299 LEU A N 1
ATOM 2333 C CA . LEU A 1 299 ? -1.475 -13.139 9.889 1.00 92.38 299 LEU A CA 1
ATOM 2334 C C . LEU A 1 299 ? -0.800 -12.709 11.199 1.00 92.38 299 LEU A C 1
ATOM 2336 O O . LEU A 1 299 ? -1.456 -12.450 12.211 1.00 92.38 299 LEU A O 1
ATOM 2340 N N . ILE A 1 300 ? 0.523 -12.564 11.155 1.00 91.25 300 ILE A N 1
ATOM 2341 C CA . ILE A 1 300 ? 1.346 -12.291 12.334 1.00 91.25 300 ILE A CA 1
ATOM 2342 C C . ILE A 1 300 ? 1.422 -10.785 12.562 1.00 91.25 300 ILE A C 1
ATOM 2344 O O . ILE A 1 300 ? 1.771 -10.032 11.654 1.00 91.25 300 ILE A O 1
ATOM 2348 N N . GLU A 1 301 ? 1.130 -10.342 13.782 1.00 90.19 301 GLU A N 1
ATOM 2349 C CA . GLU A 1 301 ? 1.294 -8.944 14.178 1.00 90.19 301 GLU A CA 1
ATOM 2350 C C . GLU A 1 301 ? 2.759 -8.510 14.055 1.00 90.19 301 GLU A C 1
ATOM 2352 O O . GLU A 1 301 ? 3.673 -9.181 14.543 1.00 90.19 301 GLU A O 1
ATOM 2357 N N . VAL A 1 302 ? 2.981 -7.365 13.410 1.00 86.25 302 VAL A N 1
ATOM 2358 C CA . VAL A 1 302 ? 4.316 -6.788 13.258 1.00 86.25 302 VAL A CA 1
ATOM 2359 C C . VAL A 1 302 ? 4.416 -5.518 14.086 1.00 86.25 302 VAL A C 1
ATOM 2361 O O . VAL A 1 302 ? 3.638 -4.579 13.915 1.00 86.25 302 VAL A O 1
ATOM 2364 N N . SER A 1 303 ? 5.399 -5.485 14.984 1.00 76.62 303 SER A N 1
ATOM 2365 C CA . SER A 1 303 ? 5.703 -4.301 15.780 1.00 76.62 303 SER A CA 1
ATOM 2366 C C . SER A 1 303 ? 6.483 -3.256 14.975 1.00 76.62 303 SER A C 1
ATOM 2368 O O . SER A 1 303 ? 7.119 -3.552 13.965 1.00 76.62 303 SER A O 1
ATOM 2370 N N . ASP A 1 304 ? 6.509 -2.020 15.477 1.00 67.94 304 ASP A N 1
ATOM 2371 C CA . ASP A 1 304 ? 7.213 -0.881 14.858 1.00 67.94 304 ASP A CA 1
ATOM 2372 C C . ASP A 1 304 ? 8.738 -1.060 14.742 1.00 67.94 304 ASP A C 1
ATOM 2374 O O . ASP A 1 304 ? 9.434 -0.257 14.116 1.00 67.94 304 ASP A O 1
ATOM 2378 N N . SER A 1 305 ? 9.286 -2.111 15.356 1.00 53.97 305 SER A N 1
ATOM 2379 C CA . SER A 1 305 ? 10.687 -2.484 15.231 1.00 53.97 305 SER A CA 1
ATOM 2380 C C . SER A 1 305 ? 10.880 -3.399 14.026 1.00 53.97 305 SER A C 1
ATOM 2382 O O . SER A 1 305 ? 10.548 -4.580 14.077 1.00 53.97 305 SER A O 1
ATOM 2384 N N . VAL A 1 306 ? 11.478 -2.851 12.967 1.00 45.59 306 VAL A N 1
ATOM 2385 C CA . VAL A 1 306 ? 11.915 -3.579 11.770 1.00 45.59 306 VAL A CA 1
ATOM 2386 C C . VAL A 1 306 ? 12.755 -4.801 12.166 1.00 45.59 306 VAL A C 1
ATOM 2388 O O . VAL A 1 306 ? 13.940 -4.689 12.485 1.00 45.59 306 VAL A O 1
ATOM 2391 N N . SER A 1 307 ? 12.156 -5.986 12.122 1.00 44.25 307 SER A N 1
ATOM 2392 C CA . SER A 1 307 ? 12.870 -7.231 11.857 1.00 44.25 307 SER A CA 1
ATOM 2393 C C . SER A 1 307 ? 12.159 -7.914 10.694 1.00 44.25 307 SER A C 1
ATOM 2395 O O . SER A 1 307 ? 11.019 -8.331 10.861 1.00 44.25 307 SER A O 1
ATOM 2397 N N . PRO A 1 308 ? 12.800 -8.003 9.515 1.00 44.38 308 PRO A N 1
ATOM 2398 C CA . PRO A 1 308 ? 12.159 -8.433 8.270 1.00 44.38 308 PRO A CA 1
ATOM 2399 C C . PRO A 1 308 ? 11.833 -9.934 8.218 1.00 44.38 308 PRO A C 1
ATOM 2401 O O . PRO A 1 308 ? 11.430 -10.428 7.174 1.00 44.38 308 PRO A O 1
ATOM 2404 N N . VAL A 1 309 ? 12.021 -10.674 9.314 1.00 46.00 309 VAL A N 1
ATOM 2405 C CA . VAL A 1 309 ? 11.750 -12.112 9.376 1.00 46.00 309 VAL A CA 1
ATOM 2406 C C . VAL A 1 309 ? 11.111 -12.425 10.732 1.00 46.00 309 VAL A C 1
ATOM 2408 O O . VAL A 1 309 ? 11.812 -12.359 11.751 1.00 46.00 309 VAL A O 1
ATOM 2411 N N . PRO A 1 310 ? 9.804 -12.739 10.801 1.00 42.28 310 PRO A N 1
ATOM 2412 C CA . PRO A 1 310 ? 9.244 -13.338 12.003 1.00 42.28 310 PRO A CA 1
ATOM 2413 C C . PRO A 1 310 ? 9.942 -14.684 12.240 1.00 42.28 310 PRO A C 1
ATOM 2415 O O . PRO A 1 310 ? 10.182 -15.450 11.308 1.00 42.28 310 PRO A O 1
ATOM 2418 N N . SER A 1 311 ? 10.327 -14.960 13.488 1.00 41.00 311 SER A N 1
ATOM 2419 C CA . SER A 1 311 ? 10.897 -16.269 13.834 1.00 41.00 311 SER A CA 1
ATOM 2420 C C . SER A 1 311 ? 9.885 -17.362 13.466 1.00 41.00 311 SER A C 1
ATOM 2422 O O . SER A 1 311 ? 8.704 -17.174 13.766 1.00 41.00 311 SER A O 1
ATOM 2424 N N . PRO A 1 312 ? 10.300 -18.480 12.839 1.00 40.38 312 PRO A N 1
ATOM 2425 C CA . PRO A 1 312 ? 9.374 -19.551 12.500 1.00 40.38 312 PRO A CA 1
ATOM 2426 C C . PRO A 1 312 ? 8.656 -20.024 13.764 1.00 40.38 312 PRO A C 1
ATOM 2428 O O . PRO A 1 312 ? 9.291 -20.292 14.789 1.00 40.38 312 PRO A O 1
ATOM 2431 N N . VAL A 1 313 ? 7.328 -20.094 13.691 1.00 38.41 313 VAL A N 1
ATOM 2432 C CA . VAL A 1 313 ? 6.506 -20.649 14.763 1.00 38.41 313 VAL A CA 1
ATOM 2433 C C . VAL A 1 313 ? 6.803 -22.145 14.819 1.00 38.41 313 VAL A C 1
ATOM 2435 O O . VAL A 1 313 ? 6.461 -22.890 13.904 1.00 38.41 313 VAL A O 1
ATOM 2438 N N . SER A 1 314 ? 7.492 -22.587 15.870 1.00 35.56 314 SER A N 1
ATOM 2439 C CA . SER A 1 314 ? 7.603 -24.013 16.170 1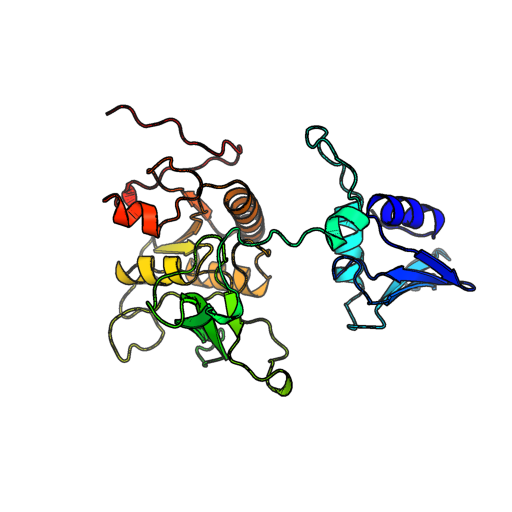.00 35.56 314 SER A CA 1
ATOM 2440 C C . SER A 1 314 ? 6.208 -24.542 16.509 1.00 35.56 314 SER A C 1
ATOM 2442 O O . SER A 1 314 ? 5.614 -24.083 17.487 1.00 35.56 314 SER A O 1
ATOM 2444 N N . LEU A 1 315 ? 5.701 -25.467 15.687 1.00 34.72 315 LEU A N 1
ATOM 2445 C CA . LEU A 1 315 ? 4.507 -26.277 15.964 1.00 34.72 315 LEU A CA 1
ATOM 2446 C C . LEU A 1 315 ? 4.684 -27.141 17.221 1.00 34.72 315 LEU A C 1
ATOM 2448 O O . LEU A 1 315 ? 5.812 -27.647 17.436 1.00 34.72 315 LEU A O 1
#

Foldseek 3Di:
DFDQDVVRQVVLCVLLVWDWDDDPQKIKIQQLLPSRPPWIKIWHWDQPPPDPDRGTGTFIATPGPRDDSVSSVVSSVVSVPDDDPPDPDPDDDVVVVVVPPPPLVPDDPVQKDWDFPDWFFFAAPVRHTQWIWTKTFIAGNVPRHGRPPDDIDIDTPADPVSNDPDDGEWGAADQPDPDDDPPLPDPPLVALEQEEEEEQDNVLRNVVSPVVHTYTHHPRGLPDAHDPVNLVSLCVSQPNRYAYEYEFFLEPSRLVSSLRNVVSNVVVVGHYWYWYALPQDRRDGVVNSVVVVHDPVSTHTDDPDDDSGDDRDDD